Protein 4PF6 (pdb70)

B-factor: mean 24.02, std 10.14, range [10.75, 67.42]

Solvent-accessible surface area: 12433 Å² total

Structure (mmCIF, N/CA/C/O backbone):
data_4PF6
#
_entry.id   4PF6
#
_cell.length_a   100.527
_cell.length_b   100.527
_cell.length_c   159.213
_cell.angle_alpha   90.00
_cell.angle_beta   90.00
_cell.angle_gamma   120.00
#
_symmetry.space_group_name_H-M   'P 61 2 2'
#
loop_
_entity.id
_entity.type
_entity.pdbx_description
1 polymer 'C4-dicarboxylate-binding protein'
2 non-polymer '3-deoxy-alpha-D-manno-oct-2-ulopyranosonic acid'
3 non-polymer 'TRIETHYLENE GLYCOL'
4 non-polymer 'SULFATE ION'
5 water water
#
loop_
_atom_site.group_PDB
_atom_site.id
_atom_site.type_symbol
_atom_site.label_atom_id
_atom_site.label_alt_id
_atom_site.label_comp_id
_atom_site.label_asym_id
_atom_site.label_entity_id
_atom_site.label_seq_id
_atom_site.pdbx_PDB_ins_code
_atom_site.Cartn_x
_atom_site.Cartn_y
_atom_site.Cartn_z
_atom_site.occupancy
_atom_site.B_iso_or_equiv
_atom_site.auth_seq_id
_atom_site.auth_comp_id
_atom_site.auth_asym_id
_atom_site.auth_atom_id
_atom_site.pdbx_PDB_model_num
ATOM 1 N N . ASP A 1 25 ? 31.213 22.461 8.890 1.00 45.79 26 ASP A N 1
ATOM 2 C CA . ASP A 1 25 ? 30.987 22.704 7.473 1.00 43.68 26 ASP A CA 1
ATOM 3 C C . ASP A 1 25 ? 31.478 21.509 6.664 1.00 45.03 26 ASP A C 1
ATOM 4 O O . ASP A 1 25 ? 32.605 21.034 6.815 1.00 49.32 26 ASP A O 1
ATOM 12 N N . LYS A 1 26 ? 30.619 21.022 5.793 1.00 34.82 27 LYS A N 1
ATOM 13 C CA . LYS A 1 26 ? 31.005 19.932 4.933 1.00 28.81 27 LYS A CA 1
ATOM 14 C C . LYS A 1 26 ? 31.761 20.497 3.751 1.00 26.39 27 LYS A C 1
ATOM 15 O O . LYS A 1 26 ? 31.581 21.646 3.371 1.00 31.60 27 LYS A O 1
ATOM 34 N N . ILE A 1 27 ? 32.644 19.686 3.199 1.00 22.03 28 ILE A N 1
ATOM 35 C CA . ILE A 1 27 ? 33.395 20.053 2.008 1.00 22.69 28 ILE A CA 1
ATOM 36 C C . ILE A 1 27 ? 32.533 19.771 0.801 1.00 22.61 28 ILE A C 1
ATOM 37 O O . ILE A 1 27 ? 31.990 18.682 0.669 1.00 31.26 28 ILE A O 1
ATOM 53 N N . THR A 1 28 ? 32.437 20.724 -0.118 1.00 19.54 29 THR A N 1
ATOM 54 C CA . THR A 1 28 ? 31.715 20.464 -1.357 1.00 18.60 29 THR A CA 1
ATOM 55 C C . THR A 1 28 ? 32.614 19.760 -2.363 1.00 17.47 29 THR A C 1
ATOM 56 O O . THR A 1 28 ? 33.772 20.134 -2.529 1.00 20.76 29 THR A O 1
ATOM 67 N N . LEU A 1 29 ? 32.078 18.724 -2.998 1.00 16.29 30 LEU A N 1
ATOM 68 C CA . LEU A 1 29 ? 32.814 17.976 -4.021 1.00 15.27 30 LEU A CA 1
ATOM 69 C C . LEU A 1 29 ? 32.131 18.163 -5.367 1.00 15.28 30 LEU A C 1
ATOM 70 O O . LEU A 1 29 ? 31.188 17.447 -5.700 1.00 16.65 30 LEU A O 1
ATOM 86 N N . ARG A 1 30 ? 32.601 19.138 -6.139 1.00 15.08 31 ARG A N 1
ATOM 87 C CA . ARG A 1 30 ? 32.062 19.363 -7.481 1.00 14.73 31 ARG A CA 1
ATOM 88 C C . ARG A 1 30 ? 32.664 18.360 -8.453 1.00 14.21 31 ARG A C 1
ATOM 89 O O . ARG A 1 30 ? 33.887 18.192 -8.488 1.00 15.45 31 ARG A O 1
ATOM 127 N N . SER A 1 32 ? 32.419 17.138 -12.591 1.00 12.98 33 SER A N 1
ATOM 128 C CA . SER A 1 32 ? 31.934 17.475 -13.929 1.00 12.25 33 SER A CA 1
ATOM 129 C C . SER A 1 32 ? 32.259 16.366 -14.903 1.00 13.07 33 SER A C 1
ATOM 130 O O . SER A 1 32 ? 33.383 15.847 -14.914 1.00 13.53 33 SER A O 1
ATOM 138 N N . THR A 1 33 ? 31.274 16.022 -15.721 1.00 12.42 34 THR A N 1
ATOM 139 C CA . THR A 1 33 ? 31.455 15.007 -16.753 1.00 11.76 34 THR A CA 1
ATOM 140 C C . THR A 1 33 ? 30.570 15.328 -17.943 1.00 13.28 34 THR A C 1
ATOM 141 O O . THR A 1 33 ? 29.515 15.935 -17.795 1.00 13.52 34 THR A O 1
ATOM 152 N N . PRO A 1 34 ? 30.997 14.919 -19.146 1.00 12.85 35 PRO A N 1
ATOM 153 C CA . PRO A 1 34 ? 30.112 14.970 -20.308 1.00 12.46 35 PRO A CA 1
ATOM 154 C C . PRO A 1 34 ? 29.007 13.903 -20.264 1.00 11.69 35 PRO A C 1
ATOM 155 O O . PRO A 1 34 ? 28.039 14.008 -21.032 1.00 14.25 35 PRO A O 1
ATOM 166 N N . ALA A 1 35 ? 29.169 12.898 -19.417 1.00 12.98 36 ALA A N 1
ATOM 167 C CA . ALA A 1 35 ? 28.178 11.843 -19.286 1.00 13.25 36 ALA A CA 1
ATOM 168 C C . ALA A 1 35 ? 26.855 12.396 -18.822 1.00 15.17 36 ALA A C 1
ATOM 169 O O . ALA A 1 35 ? 26.782 13.443 -18.179 1.00 14.53 36 ALA A O 1
ATOM 176 N N . SER A 1 36 ? 25.814 11.652 -19.150 1.00 14.94 37 SER A N 1
ATOM 177 C CA . SER A 1 36 ? 24.477 11.980 -18.749 1.00 12.44 37 SER A CA 1
ATOM 178 C C . SER A 1 36 ? 24.226 11.603 -17.304 1.00 12.99 37 SER A C 1
ATOM 179 O O . SER A 1 36 ? 24.993 10.852 -16.698 1.00 14.31 37 SER A O 1
ATOM 187 N N . GLU A 1 37 ? 23.090 12.070 -16.804 1.00 14.66 38 GLU A N 1
ATOM 188 C CA . GLU A 1 37 ? 22.621 11.746 -15.473 1.00 16.70 38 GLU A CA 1
ATOM 189 C C . GLU A 1 37 ? 22.346 10.256 -15.293 1.00 17.11 38 GLU A C 1
ATOM 190 O O . GLU A 1 37 ? 22.423 9.726 -14.172 1.00 16.30 38 GLU A O 1
ATOM 202 N N . THR A 1 38 ? 21.979 9.591 -16.392 1.00 15.52 39 THR A N 1
ATOM 203 C CA . THR A 1 38 ? 21.516 8.209 -16.346 1.00 15.41 39 THR A CA 1
ATOM 204 C C . THR A 1 38 ? 22.577 7.152 -16.683 1.00 15.76 39 THR A C 1
ATOM 205 O O . THR A 1 38 ? 22.338 5.952 -16.548 1.00 16.00 39 THR A O 1
ATOM 216 N N . ASP A 1 39 ? 23.748 7.604 -17.091 1.00 14.58 40 ASP A N 1
ATOM 217 C CA . ASP A 1 39 ? 24.894 6.729 -17.337 1.00 15.95 40 ASP A CA 1
ATOM 218 C C . ASP A 1 39 ? 25.223 5.944 -16.054 1.00 14.14 40 ASP A C 1
ATOM 219 O O . ASP A 1 39 ? 25.181 6.499 -14.955 1.00 14.40 40 ASP A O 1
ATOM 228 N N . GLN A 1 40 ? 25.564 4.663 -16.186 1.00 13.40 41 GLN A N 1
ATOM 229 C CA . GLN A 1 40 ? 25.806 3.821 -15.011 1.00 15.00 41 GLN A CA 1
ATOM 230 C C . GLN A 1 40 ? 26.944 4.350 -14.137 1.00 15.12 41 GLN A C 1
ATOM 231 O O . GLN A 1 40 ? 26.914 4.169 -12.915 1.00 14.29 41 GLN A O 1
ATOM 245 N N . ARG A 1 41 ? 27.934 5.017 -14.737 1.00 11.66 42 ARG A N 1
ATOM 246 C CA . ARG A 1 41 ? 29.004 5.611 -13.937 1.00 13.53 42 ARG A CA 1
ATOM 247 C C . ARG A 1 41 ? 28.474 6.765 -13.083 1.00 12.49 42 ARG A C 1
ATOM 248 O O . ARG A 1 41 ? 28.809 6.899 -11.896 1.00 13.94 42 ARG A O 1
ATOM 269 N N . SER A 1 42 ? 27.660 7.617 -13.694 1.00 13.11 43 SER A N 1
ATOM 270 C CA . SER A 1 42 ? 27.044 8.727 -12.986 1.00 13.50 43 SER A CA 1
ATOM 271 C C . SER A 1 42 ? 26.154 8.208 -11.855 1.00 14.71 43 SER A C 1
ATOM 272 O O . SER A 1 42 ? 26.221 8.699 -10.723 1.00 15.80 43 SER A O 1
ATOM 280 N N . VAL A 1 43 ? 25.333 7.207 -12.168 1.00 12.29 44 VAL A N 1
ATOM 281 C CA . VAL A 1 43 ? 24.424 6.620 -11.180 1.00 15.09 44 VAL A CA 1
ATOM 282 C C . VAL A 1 43 ? 25.200 6.046 -9.989 1.00 15.62 44 VAL A C 1
ATOM 283 O O . VAL A 1 43 ? 24.832 6.265 -8.807 1.00 16.46 44 VAL A O 1
ATOM 296 N N . ALA A 1 44 ? 26.287 5.330 -10.284 1.00 14.71 45 ALA A N 1
ATOM 297 C CA . ALA A 1 44 ? 27.091 4.737 -9.218 1.00 13.56 45 ALA A CA 1
ATOM 298 C C . ALA A 1 44 ? 27.657 5.825 -8.292 1.00 16.99 45 ALA A C 1
ATOM 299 O O . ALA A 1 44 ? 27.668 5.661 -7.078 1.00 16.09 45 ALA A O 1
ATOM 306 N N . LEU A 1 45 ? 28.174 6.909 -8.852 1.00 13.28 46 LEU A N 1
ATOM 307 C CA . LEU A 1 45 ? 28.732 7.966 -8.007 1.00 13.15 46 LEU A CA 1
ATOM 308 C C . LEU A 1 45 ? 27.631 8.615 -7.167 1.00 15.07 46 LEU A C 1
ATOM 309 O O . LEU A 1 45 ? 27.841 8.937 -5.993 1.00 16.04 46 LEU A O 1
ATOM 325 N N . ALA A 1 46 ? 26.463 8.819 -7.770 1.00 14.80 47 ALA A N 1
ATOM 326 C CA . ALA A 1 46 ? 25.372 9.501 -7.082 1.00 15.71 47 ALA A CA 1
ATOM 327 C C . ALA A 1 46 ? 24.719 8.644 -6.007 1.00 17.15 47 ALA A C 1
ATOM 328 O O . ALA A 1 46 ? 24.256 9.157 -4.961 1.00 19.32 47 ALA A O 1
ATOM 335 N N . GLU A 1 47 ? 24.642 7.347 -6.262 1.00 14.09 48 GLU A N 1
ATOM 336 C CA . GLU A 1 47 ? 23.884 6.460 -5.391 1.00 17.42 48 GLU A CA 1
ATOM 337 C C . GLU A 1 47 ? 24.741 5.652 -4.438 1.00 17.00 48 GLU A C 1
ATOM 338 O O . GLU A 1 47 ? 24.236 5.167 -3.433 1.00 16.86 48 GLU A O 1
ATOM 350 N N . VAL A 1 48 ? 26.031 5.532 -4.730 1.00 14.51 49 VAL A N 1
ATOM 351 C CA . VAL A 1 48 ? 26.923 4.756 -3.888 1.00 16.45 49 VAL A CA 1
ATOM 352 C C . VAL A 1 48 ? 28.001 5.620 -3.248 1.00 17.79 49 VAL A C 1
ATOM 353 O O . VAL A 1 48 ? 28.189 5.584 -2.022 1.00 17.79 49 VAL A O 1
ATOM 366 N N . PHE A 1 49 ? 28.685 6.429 -4.052 1.00 15.86 50 PHE A N 1
ATOM 367 C CA . PHE A 1 49 ? 29.739 7.291 -3.524 1.00 15.95 50 PHE A CA 1
ATOM 368 C C . PHE A 1 49 ? 29.181 8.412 -2.639 1.00 17.32 50 PHE A C 1
ATOM 369 O O . PHE A 1 49 ? 29.619 8.606 -1.488 1.00 15.25 50 PHE A O 1
ATOM 386 N N . ALA A 1 50 ? 28.221 9.160 -3.166 1.00 15.64 51 ALA A N 1
ATOM 387 C CA . ALA A 1 50 ? 27.702 10.337 -2.467 1.00 16.45 51 ALA A CA 1
ATOM 388 C C . ALA A 1 50 ? 27.172 10.061 -1.053 1.00 17.16 51 ALA A C 1
ATOM 389 O O . ALA A 1 50 ? 27.538 10.759 -0.112 1.00 17.96 51 ALA A O 1
ATOM 396 N N . PRO A 1 51 ? 26.309 9.050 -0.878 1.00 15.60 52 PRO A N 1
ATOM 397 C CA . PRO A 1 51 ? 25.792 8.837 0.482 1.00 16.37 52 PRO A CA 1
ATOM 398 C C . PRO A 1 51 ? 26.861 8.397 1.481 1.00 19.40 52 PRO A C 1
ATOM 399 O O . PRO A 1 51 ? 26.736 8.693 2.671 1.00 19.51 52 PRO A O 1
ATOM 410 N N . ALA A 1 52 ? 27.879 7.687 1.007 1.00 17.13 53 ALA A N 1
ATOM 411 C CA . ALA A 1 52 ? 28.949 7.201 1.888 1.00 19.97 53 ALA A CA 1
ATOM 412 C C . ALA A 1 52 ? 29.762 8.334 2.513 1.00 18.64 53 ALA A C 1
ATOM 413 O O . ALA A 1 52 ? 30.209 8.232 3.665 1.00 20.87 53 ALA A O 1
ATOM 420 N N . VAL A 1 53 ? 29.947 9.419 1.767 1.00 17.34 54 VAL A N 1
ATOM 421 C CA . VAL A 1 53 ? 30.775 10.526 2.245 1.00 17.27 54 VAL A CA 1
ATOM 422 C C . VAL A 1 53 ? 29.938 11.678 2.822 1.00 23.24 54 VAL A C 1
ATOM 423 O O . VAL A 1 53 ? 30.485 12.676 3.270 1.00 19.86 54 VAL A O 1
ATOM 436 N N . ALA A 1 54 ? 28.618 11.525 2.837 1.00 17.96 55 ALA A N 1
ATOM 437 C CA . ALA A 1 54 ? 27.712 12.642 3.100 1.00 20.01 55 ALA A CA 1
ATOM 438 C C . ALA A 1 54 ? 27.884 13.258 4.492 1.00 25.87 55 ALA A C 1
ATOM 439 O O . ALA A 1 54 ? 27.458 14.389 4.729 1.00 22.73 55 ALA A O 1
ATOM 446 N N . GLY A 1 55 ? 28.512 12.520 5.404 1.00 21.54 56 GLY A N 1
ATOM 447 C CA . GLY A 1 55 ? 28.725 13.007 6.759 1.00 22.55 56 GLY A CA 1
ATOM 448 C C . GLY A 1 55 ? 29.689 14.169 6.837 1.00 23.76 56 GLY A C 1
ATOM 449 O O . GLY A 1 55 ? 29.630 14.991 7.762 1.00 23.42 56 GLY A O 1
ATOM 453 N N . PHE A 1 56 ? 30.590 14.248 5.864 1.00 18.96 57 PHE A N 1
ATOM 454 C CA . PHE A 1 56 ? 31.618 15.261 5.886 1.00 18.57 57 PHE A CA 1
ATOM 455 C C . PHE A 1 56 ? 31.813 15.966 4.551 1.00 18.90 57 PHE A C 1
ATOM 456 O O . PHE A 1 56 ? 32.573 16.934 4.475 1.00 17.60 57 PHE A O 1
ATOM 473 N N . ALA A 1 57 ? 31.149 15.481 3.503 1.00 17.71 58 ALA A N 1
ATOM 474 C CA . ALA A 1 57 ? 31.340 16.047 2.166 1.00 19.25 58 ALA A CA 1
ATOM 475 C C . ALA A 1 57 ? 30.035 15.995 1.409 1.00 26.08 58 ALA A C 1
ATOM 476 O O . ALA A 1 57 ? 29.291 15.016 1.509 1.00 25.54 58 ALA A O 1
ATOM 483 N N . THR A 1 58 ? 29.774 17.033 0.625 1.00 18.67 59 THR A N 1
ATOM 484 C CA . THR A 1 58 ? 28.563 17.088 -0.176 1.00 17.10 59 THR A CA 1
ATOM 485 C C . THR A 1 58 ? 28.896 16.969 -1.663 1.00 18.50 59 THR A C 1
ATOM 486 O O . THR A 1 58 ? 29.542 17.834 -2.239 1.00 20.86 59 THR A O 1
ATOM 497 N N . TYR A 1 59 ? 28.421 15.906 -2.275 1.00 20.48 60 TYR A N 1
ATOM 498 C CA . TYR A 1 59 ? 28.659 15.661 -3.693 1.00 16.42 60 TYR A CA 1
ATOM 499 C C . TYR A 1 59 ? 27.787 16.583 -4.544 1.00 16.40 60 TYR A C 1
ATOM 500 O O . TYR A 1 59 ? 26.582 16.726 -4.306 1.00 16.78 60 TYR A O 1
ATOM 518 N N . GLN A 1 60 ? 28.390 17.217 -5.544 1.00 16.05 61 GLN A N 1
ATOM 519 C CA . GLN A 1 60 ? 27.679 18.174 -6.392 1.00 17.72 61 GLN A CA 1
ATOM 520 C C . GLN A 1 60 ? 28.044 17.919 -7.856 1.00 16.12 61 GLN A C 1
ATOM 521 O O . GLN A 1 60 ? 28.983 18.505 -8.367 1.00 17.55 61 GLN A O 1
ATOM 535 N N . PRO A 1 61 ? 27.301 17.025 -8.517 1.00 13.81 62 PRO A N 1
ATOM 536 C CA . PRO A 1 61 ? 27.617 16.601 -9.882 1.00 13.52 62 PRO A CA 1
ATOM 537 C C . PRO A 1 61 ? 27.028 17.531 -10.930 1.00 15.45 62 PRO A C 1
ATOM 538 O O . PRO A 1 61 ? 25.980 18.143 -10.692 1.00 14.72 62 PRO A O 1
ATOM 549 N N . HIS A 1 62 ? 27.717 17.610 -12.062 1.00 13.69 63 HIS A N 1
ATOM 550 C CA . HIS A 1 62 ? 27.297 18.402 -13.211 1.00 13.98 63 HIS A CA 1
ATOM 551 C C . HIS A 1 62 ? 27.459 17.526 -14.426 1.00 15.77 63 HIS A C 1
ATOM 552 O O . HIS A 1 62 ? 28.557 17.061 -14.713 1.00 15.35 63 HIS A O 1
ATOM 567 N N . TYR A 1 63 ? 26.363 17.312 -15.134 1.00 14.26 64 TYR A N 1
ATOM 568 C CA . TYR A 1 63 ? 26.351 16.385 -16.259 1.00 13.54 64 TYR A CA 1
ATOM 569 C C . TYR A 1 63 ? 26.333 17.100 -17.602 1.00 14.34 64 TYR A C 1
ATOM 570 O O . TYR A 1 63 ? 26.154 18.319 -17.687 1.00 14.23 64 TYR A O 1
ATOM 588 N N . ASN A 1 64 ? 26.554 16.332 -18.670 1.00 13.63 65 ASN A N 1
ATOM 589 C CA . ASN A 1 64 ? 26.460 16.842 -20.026 1.00 13.91 65 ASN A CA 1
ATOM 590 C C . ASN A 1 64 ? 27.428 17.974 -20.332 1.00 14.14 65 ASN A C 1
ATOM 591 O O . ASN A 1 64 ? 27.178 18.801 -21.214 1.00 14.55 65 ASN A O 1
ATOM 602 N N . ALA A 1 65 ? 28.553 17.982 -19.625 1.00 13.93 66 ALA A N 1
ATOM 603 C CA . ALA A 1 65 ? 29.601 18.976 -19.804 1.00 14.62 66 ALA A CA 1
ATOM 604 C C . ALA A 1 65 ? 29.064 20.395 -19.701 1.00 15.46 66 ALA A C 1
ATOM 605 O O . ALA A 1 65 ? 29.553 21.318 -20.370 1.00 16.32 66 ALA A O 1
ATOM 612 N N . SER A 1 66 ? 28.051 20.573 -18.866 1.00 15.07 67 SER A N 1
ATOM 613 C CA . SER A 1 66 ? 27.510 21.897 -18.628 1.00 16.55 67 SER A CA 1
ATOM 614 C C . SER A 1 66 ? 28.477 22.808 -17.860 1.00 16.87 67 SER A C 1
ATOM 615 O O . SER A 1 66 ? 28.495 24.021 -18.074 1.00 18.58 67 SER A O 1
ATOM 623 N N . LEU A 1 67 ? 29.281 22.242 -16.968 1.00 15.54 68 LEU A N 1
ATOM 624 C CA . LEU A 1 67 ? 30.146 23.073 -16.140 1.00 16.98 68 LEU A CA 1
ATOM 625 C C . LEU A 1 67 ? 31.534 23.214 -16.763 1.00 20.40 68 LEU A C 1
ATOM 626 O O . LEU A 1 67 ? 32.024 24.322 -16.968 1.00 19.88 68 LEU A O 1
ATOM 642 N N . ILE A 1 68 ? 32.160 22.084 -17.062 1.00 16.59 69 ILE A N 1
ATOM 643 C CA . ILE A 1 68 ? 33.503 22.071 -17.634 1.00 15.96 69 ILE A CA 1
ATOM 644 C C . ILE A 1 68 ? 33.484 21.293 -18.958 1.00 14.97 69 ILE A C 1
ATOM 645 O O . ILE A 1 68 ? 32.816 20.260 -19.080 1.00 15.08 69 ILE A O 1
ATOM 661 N N . ALA A 1 69 ? 34.227 21.782 -19.940 1.00 18.02 70 ALA A N 1
ATOM 662 C CA . ALA A 1 69 ? 34.318 21.095 -21.231 1.00 18.88 70 ALA A CA 1
ATOM 663 C C . ALA A 1 69 ? 35.019 19.749 -21.114 1.00 16.99 70 ALA A C 1
ATOM 664 O O . ALA A 1 69 ? 35.949 19.582 -20.328 1.00 16.98 70 ALA A O 1
ATOM 671 N N . GLN A 1 70 ? 34.598 18.781 -21.917 1.00 14.31 71 GLN A N 1
ATOM 672 C CA . GLN A 1 70 ? 35.317 17.513 -21.996 1.00 16.12 71 GLN A CA 1
ATOM 673 C C . GLN A 1 70 ? 36.798 17.756 -22.313 1.00 21.04 71 GLN A C 1
ATOM 674 O O . GLN A 1 70 ? 37.142 18.534 -23.216 1.00 21.12 71 GLN A O 1
ATOM 688 N N . ASN A 1 71 ? 37.650 17.078 -21.555 1.00 21.72 72 ASN A N 1
ATOM 689 C CA . ASN A 1 71 ? 39.112 17.201 -21.629 1.00 20.77 72 ASN A CA 1
ATOM 690 C C . ASN A 1 71 ? 39.715 18.379 -20.892 1.00 24.34 72 ASN A C 1
ATOM 691 O O . ASN A 1 71 ? 40.934 18.557 -20.923 1.00 23.28 72 ASN A O 1
ATOM 702 N N . SER A 1 72 ? 38.880 19.180 -20.222 1.00 17.17 73 SER A N 1
ATOM 703 C CA . SER A 1 72 ? 39.386 20.281 -19.415 1.00 17.22 73 SER A CA 1
ATOM 704 C C . SER A 1 72 ? 39.204 20.037 -17.920 1.00 16.21 73 SER A C 1
ATOM 705 O O . SER A 1 72 ? 39.576 20.887 -17.123 1.00 17.39 73 SER A O 1
ATOM 713 N N . GLU A 1 73 ? 38.638 18.887 -17.553 1.00 14.40 74 GLU A N 1
ATOM 714 C CA . GLU A 1 73 ? 38.307 18.639 -16.148 1.00 17.77 74 GLU A CA 1
ATOM 715 C C . GLU A 1 73 ? 39.542 18.470 -15.274 1.00 16.19 74 GLU A C 1
ATOM 716 O O . GLU A 1 73 ? 39.571 18.948 -14.150 1.00 15.15 74 GLU A O 1
ATOM 728 N N . LEU A 1 74 ? 40.568 17.786 -15.777 1.00 16.49 75 LEU A N 1
ATOM 729 C CA . LEU A 1 74 ? 41.786 17.611 -14.976 1.00 17.93 75 LEU A CA 1
ATOM 730 C C . LEU A 1 74 ? 42.396 18.965 -14.641 1.00 16.54 75 LEU A C 1
ATOM 731 O O . LEU A 1 74 ? 42.777 19.235 -13.479 1.00 18.35 75 LEU A O 1
ATOM 747 N N . GLU A 1 75 ? 42.471 19.846 -15.632 1.00 16.49 76 GLU A N 1
ATOM 748 C CA . GLU A 1 75 ? 43.032 21.167 -15.419 1.00 19.75 76 GLU A CA 1
ATOM 749 C C . GLU A 1 75 ? 42.217 21.930 -14.384 1.00 19.50 76 GLU A C 1
ATOM 750 O O . GLU A 1 75 ? 42.771 22.676 -13.579 1.00 19.65 76 GLU A O 1
ATOM 762 N N . ALA A 1 76 ? 40.906 21.712 -14.405 1.00 19.19 77 ALA A N 1
ATOM 763 C CA . ALA A 1 76 ? 39.993 22.399 -13.492 1.00 18.28 77 ALA A CA 1
ATOM 764 C C . ALA A 1 76 ? 40.174 21.905 -12.060 1.00 17.85 77 ALA A C 1
ATOM 765 O O . ALA A 1 76 ? 40.044 22.685 -11.115 1.00 19.96 77 ALA A O 1
ATOM 772 N N . ILE A 1 77 ? 40.484 20.625 -11.889 1.00 15.56 78 ILE A N 1
ATOM 773 C CA . ILE A 1 77 ? 40.774 20.122 -10.547 1.00 15.29 78 ILE A CA 1
ATOM 774 C C . ILE A 1 77 ? 42.081 20.727 -10.053 1.00 16.85 78 ILE A C 1
ATOM 775 O O . ILE A 1 77 ? 42.177 21.214 -8.916 1.00 18.59 78 ILE A O 1
ATOM 791 N N . ALA A 1 78 ? 43.093 20.715 -10.915 1.00 16.72 79 ALA A N 1
ATOM 792 C CA . ALA A 1 78 ? 44.393 21.275 -10.566 1.00 18.66 79 ALA A CA 1
ATOM 793 C C . ALA A 1 78 ? 44.311 22.759 -10.209 1.00 22.96 79 ALA A C 1
ATOM 794 O O . ALA A 1 78 ? 45.059 23.235 -9.340 1.00 24.62 79 ALA A O 1
ATOM 801 N N A SER A 1 79 ? 43.407 23.481 -10.868 0.49 20.99 80 SER A N 1
ATOM 802 N N B SER A 1 79 ? 43.409 23.489 -10.864 0.51 20.92 80 SER A N 1
ATOM 803 C CA A SER A 1 79 ? 43.229 24.913 -10.639 0.49 22.30 80 SER A CA 1
ATOM 804 C CA B SER A 1 79 ? 43.257 24.923 -10.618 0.51 22.45 80 SER A CA 1
ATOM 805 C C A SER A 1 79 ? 42.367 25.249 -9.415 0.49 23.78 80 SER A C 1
ATOM 806 C C B SER A 1 79 ? 42.227 25.268 -9.529 0.51 23.58 80 SER A C 1
ATOM 807 O O A SER A 1 79 ? 42.323 26.402 -8.978 0.49 22.95 80 SER A O 1
ATOM 808 O O B SER A 1 79 ? 41.933 26.448 -9.299 0.51 23.14 80 SER A O 1
ATOM 823 N N . GLY A 1 80 ? 41.682 24.251 -8.870 1.00 22.19 81 GLY A N 1
ATOM 824 C CA . GLY A 1 80 ? 40.799 24.456 -7.725 1.00 23.94 81 GLY A CA 1
ATOM 825 C C . GLY A 1 80 ? 39.367 24.814 -8.084 1.00 22.20 81 GLY A C 1
ATOM 826 O O . GLY A 1 80 ? 38.598 25.267 -7.237 1.00 20.87 81 GLY A O 1
ATOM 831 N N . ASP A 1 81 ? 38.997 24.584 -9.336 1.00 17.84 82 ASP A N 1
ATOM 832 C CA . ASP A 1 81 ? 37.661 24.895 -9.816 1.00 20.28 82 ASP A CA 1
ATOM 833 C C . ASP A 1 81 ? 36.770 23.673 -9.894 1.00 18.92 82 ASP A C 1
ATOM 834 O O . ASP A 1 81 ? 35.618 23.768 -10.313 1.00 19.26 82 ASP A O 1
AT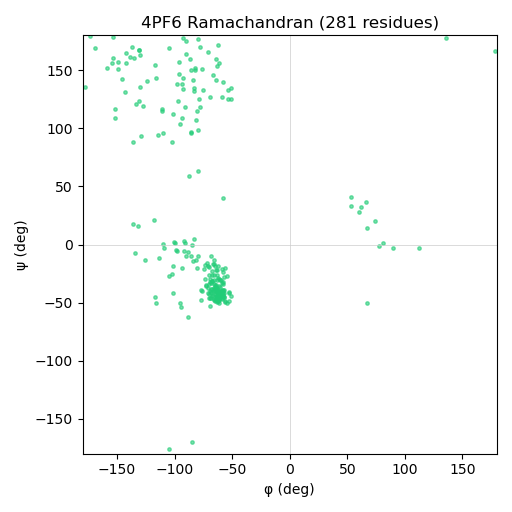OM 843 N N . LEU A 1 82 ? 37.310 22.531 -9.486 1.00 16.23 83 LEU A N 1
ATOM 844 C CA . LEU A 1 82 ? 36.599 21.265 -9.516 1.00 15.69 83 LEU A CA 1
ATOM 845 C C . LEU A 1 82 ? 37.284 20.324 -8.526 1.00 15.47 83 LEU A C 1
ATOM 846 O O . LEU A 1 82 ? 38.484 20.450 -8.282 1.00 17.26 83 LEU A O 1
ATOM 862 N N . GLU A 1 83 ? 36.541 19.386 -7.957 1.00 14.70 84 GLU A N 1
ATOM 863 C CA . GLU A 1 83 ? 37.121 18.427 -7.023 1.00 14.30 84 GLU A CA 1
ATOM 864 C C . GLU A 1 83 ? 37.238 17.007 -7.549 1.00 13.94 84 GLU A C 1
ATOM 865 O O . GLU A 1 83 ? 38.120 16.268 -7.115 1.00 17.40 84 GLU A O 1
ATOM 894 N N . SER A 1 85 ? 36.358 14.162 -11.095 1.00 13.82 86 SER A N 1
ATOM 895 C CA . SER A 1 85 ? 35.924 13.933 -12.464 1.00 12.73 86 SER A CA 1
ATOM 896 C C . SER A 1 85 ? 36.017 12.459 -12.823 1.00 15.27 86 SER A C 1
ATOM 897 O O . SER A 1 85 ? 36.597 11.654 -12.092 1.00 14.40 86 SER A O 1
ATOM 905 N N . ILE A 1 86 ? 35.392 12.111 -13.938 1.00 13.57 87 ILE A N 1
ATOM 906 C CA . ILE A 1 86 ? 35.446 10.769 -14.484 1.00 12.51 87 ILE A CA 1
ATOM 907 C C . ILE A 1 86 ? 36.439 10.859 -15.631 1.00 14.60 87 ILE A C 1
ATOM 908 O O . ILE A 1 86 ? 36.086 11.169 -16.778 1.00 14.43 87 ILE A O 1
ATOM 924 N N . ALA A 1 87 ? 37.708 10.657 -15.288 1.00 13.26 88 ALA A N 1
ATOM 925 C CA . ALA A 1 87 ? 38.815 10.945 -16.191 1.00 12.22 88 ALA A CA 1
ATOM 926 C C . ALA A 1 87 ? 39.144 9.717 -17.019 1.00 13.00 88 ALA A C 1
ATOM 927 O O . ALA A 1 87 ? 38.528 8.657 -16.843 1.00 13.82 88 ALA A O 1
ATOM 934 N N . SER A 1 88 ? 40.077 9.870 -17.954 1.00 12.58 89 SER A N 1
ATOM 935 C CA . SER A 1 88 ? 40.466 8.774 -18.828 1.00 12.22 89 SER A CA 1
ATOM 936 C C . SER A 1 88 ? 41.971 8.764 -19.002 1.00 12.56 89 SER A C 1
ATOM 937 O O . SER A 1 88 ? 42.623 9.770 -18.793 1.00 13.81 89 SER A O 1
ATOM 945 N N . ALA A 1 89 ? 42.511 7.634 -19.439 1.00 12.59 90 ALA A N 1
ATOM 946 C CA . ALA A 1 89 ? 43.919 7.547 -19.774 1.00 12.98 90 ALA A CA 1
ATOM 947 C C . ALA A 1 89 ? 44.273 8.518 -20.899 1.00 14.25 90 ALA A C 1
ATOM 948 O O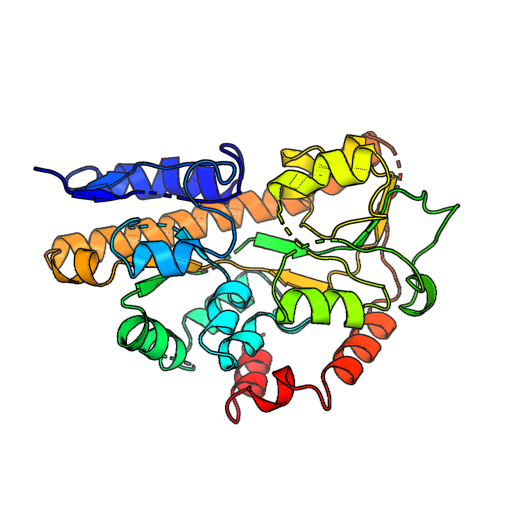 . ALA A 1 89 ? 45.363 9.101 -20.902 1.00 14.63 90 ALA A O 1
ATOM 955 N N . GLN A 1 90 ? 43.359 8.688 -21.857 1.00 13.23 91 GLN A N 1
ATOM 956 C CA . GLN A 1 90 ? 43.564 9.634 -22.950 1.00 13.59 91 GLN A CA 1
ATOM 957 C C . GLN A 1 90 ? 43.676 11.083 -22.444 1.00 14.26 91 GLN A C 1
ATOM 958 O O . GLN A 1 90 ? 44.520 11.839 -22.918 1.00 16.03 91 GLN A O 1
ATOM 972 N N . GLU A 1 91 ? 42.810 11.473 -21.520 1.00 14.57 92 GLU A N 1
ATOM 973 C CA . GLU A 1 91 ? 42.893 12.820 -20.955 1.00 16.93 92 GLU A CA 1
ATOM 974 C C . GLU A 1 91 ? 44.239 12.998 -20.264 1.00 17.54 92 GLU A C 1
ATOM 975 O O . GLU A 1 91 ? 44.901 14.018 -20.426 1.00 18.76 92 GLU A O 1
ATOM 987 N N . LEU A 1 92 ? 44.638 11.989 -19.499 1.00 15.19 93 LEU A N 1
ATOM 988 C CA . LEU A 1 92 ? 45.912 12.048 -18.781 1.00 15.01 93 LEU A CA 1
ATOM 989 C C . LEU A 1 92 ? 47.099 12.061 -19.734 1.00 16.71 93 LEU A C 1
ATOM 990 O O . LEU A 1 92 ? 48.114 12.718 -19.463 1.00 17.15 93 LEU A O 1
ATOM 1006 N N . ALA A 1 93 ? 46.974 11.359 -20.861 1.00 14.74 94 ALA A N 1
ATOM 1007 C CA . ALA A 1 93 ? 48.062 11.317 -21.832 1.00 15.29 94 ALA A CA 1
ATOM 1008 C C . ALA A 1 93 ? 48.344 12.685 -22.458 1.00 17.95 94 ALA A C 1
ATOM 1009 O O . ALA A 1 93 ? 49.421 12.894 -23.028 1.00 20.80 94 ALA A O 1
ATOM 1016 N N . GLN A 1 94 ? 47.389 13.611 -22.366 1.00 19.00 95 GLN A N 1
ATOM 1017 C CA . GLN A 1 94 ? 47.613 14.985 -22.835 1.00 19.81 95 GLN A CA 1
ATOM 1018 C C . GLN A 1 94 ? 48.749 15.638 -22.048 1.00 23.09 95 GLN A C 1
ATOM 1019 O O . GLN A 1 94 ? 49.441 16.522 -22.562 1.00 25.37 95 GLN A O 1
ATOM 1033 N N . PHE A 1 95 ? 48.905 15.219 -20.798 1.00 22.32 96 PHE A N 1
ATOM 1034 C CA . PHE A 1 95 ? 49.897 15.787 -19.880 1.00 23.05 96 PHE A CA 1
ATOM 1035 C C . PHE A 1 95 ? 51.113 14.878 -19.763 1.00 22.75 96 PHE A C 1
ATOM 1036 O O . PHE A 1 95 ? 52.256 15.341 -19.725 1.00 22.03 96 PHE A O 1
ATOM 1053 N N . PHE A 1 96 ? 50.839 13.584 -19.682 1.00 19.82 97 PHE A N 1
ATOM 1054 C CA . PHE A 1 96 ? 51.838 12.561 -19.424 1.00 17.68 97 PHE A CA 1
ATOM 1055 C C . PHE A 1 96 ? 51.705 11.464 -20.476 1.00 17.80 97 PHE A C 1
ATOM 1056 O O . PHE A 1 96 ? 50.904 10.533 -20.326 1.00 18.64 97 PHE A O 1
ATOM 1073 N N . PRO A 1 97 ? 52.480 11.575 -21.565 1.00 20.25 98 PRO A N 1
ATOM 1074 C CA . PRO A 1 97 ? 52.254 10.729 -22.746 1.00 21.87 98 PRO A CA 1
ATOM 1075 C C . PRO A 1 97 ? 52.298 9.237 -22.461 1.00 19.08 98 PRO A C 1
ATOM 1076 O O . PRO A 1 97 ? 51.642 8.468 -23.145 1.00 18.62 98 PRO A O 1
ATOM 1087 N N . GLU A 1 98 ? 53.053 8.835 -21.447 1.00 18.68 99 GLU A N 1
ATOM 1088 C CA . GLU A 1 98 ? 53.139 7.433 -21.067 1.00 18.59 99 GLU A CA 1
ATOM 1089 C C . GLU A 1 98 ? 51.785 6.793 -20.713 1.00 17.48 99 GLU A C 1
ATOM 1090 O O . GLU A 1 98 ? 51.629 5.581 -20.806 1.00 17.89 99 GLU A O 1
ATOM 1102 N N . PHE A 1 99 ? 50.804 7.596 -20.315 1.00 16.15 100 PHE A N 1
ATOM 1103 C CA . PHE A 1 99 ? 49.478 7.053 -20.005 1.00 15.25 100 PHE A CA 1
ATOM 1104 C C . PHE A 1 99 ? 48.800 6.488 -21.238 1.00 14.75 100 PHE A C 1
ATOM 1105 O O . PHE A 1 99 ? 47.805 5.778 -21.142 1.00 14.27 100 PHE A O 1
ATOM 1122 N N . SER A 1 100 ? 49.336 6.799 -22.414 1.00 16.93 101 SER A N 1
ATOM 1123 C CA . SER A 1 100 ? 48.757 6.256 -23.623 1.00 16.99 101 SER A CA 1
ATOM 1124 C C . SER A 1 100 ? 48.767 4.733 -23.620 1.00 18.24 101 SER A C 1
ATOM 1125 O O . SER A 1 100 ? 47.961 4.118 -24.318 1.00 14.75 101 SER A O 1
ATOM 1133 N N . ILE A 1 101 ? 49.632 4.117 -22.821 1.00 16.72 102 ILE A N 1
ATOM 1134 C CA . ILE A 1 101 ? 49.656 2.649 -22.776 1.00 17.01 102 ILE A CA 1
ATOM 1135 C C . ILE A 1 101 ? 48.304 2.048 -22.366 1.00 18.63 102 ILE A C 1
ATOM 1136 O O . ILE A 1 101 ? 47.920 0.995 -22.856 1.00 22.26 102 ILE A O 1
ATOM 1152 N N . PHE A 1 102 ? 47.571 2.731 -21.500 1.00 16.06 103 PHE A N 1
ATOM 1153 C CA . PHE A 1 102 ? 46.282 2.222 -21.046 1.00 14.98 103 PHE A CA 1
ATOM 1154 C C . PHE A 1 102 ? 45.138 2.577 -21.986 1.00 19.27 103 PHE A C 1
ATOM 1155 O O . PHE A 1 102 ? 43.988 2.215 -21.729 1.00 21.76 103 PHE A O 1
ATOM 1172 N N . ALA A 1 103 ? 45.455 3.286 -23.068 1.00 15.39 104 ALA A N 1
ATOM 1173 C CA . ALA A 1 103 ? 44.472 3.730 -24.056 1.00 14.28 104 ALA A CA 1
ATOM 1174 C C . ALA A 1 103 ? 44.756 3.132 -25.418 1.00 15.78 104 ALA A C 1
ATOM 1175 O O . ALA A 1 103 ? 44.292 3.650 -26.433 1.00 18.64 104 ALA A O 1
ATOM 1182 N N . THR A 1 104 ? 45.503 2.041 -25.442 1.00 14.09 105 THR A N 1
ATOM 1183 C CA . THR A 1 104 ? 45.949 1.462 -26.696 1.00 15.26 105 THR A CA 1
ATOM 1184 C C . THR A 1 104 ? 44.986 0.394 -27.170 1.00 14.39 105 THR A C 1
ATOM 1185 O O . THR A 1 104 ? 44.567 -0.468 -26.404 1.00 14.16 105 THR A O 1
ATOM 1196 N N . GLY A 1 105 ? 44.642 0.445 -28.448 1.00 14.61 106 GLY A N 1
ATOM 1197 C CA . GLY A 1 105 ? 43.733 -0.534 -29.018 1.00 14.59 106 GLY A CA 1
ATOM 1198 C C . GLY A 1 105 ? 44.131 -1.976 -28.728 1.00 14.77 106 GLY A C 1
ATOM 1199 O O . GLY A 1 105 ? 45.294 -2.381 -28.886 1.00 15.19 106 GLY A O 1
ATOM 1203 N N . TYR A 1 106 ? 43.130 -2.753 -28.330 1.00 15.44 107 TYR A N 1
ATOM 1204 C CA . TYR A 1 106 ? 43.230 -4.202 -28.141 1.00 14.89 107 TYR A CA 1
ATOM 1205 C C . TYR A 1 106 ? 44.136 -4.673 -26.978 1.00 19.32 107 TYR A C 1
ATOM 1206 O O . TYR A 1 106 ? 44.470 -5.845 -26.912 1.00 25.47 107 TYR A O 1
ATOM 1224 N N . VAL A 1 107 ? 44.518 -3.784 -26.074 1.00 15.10 108 VAL A N 1
ATOM 1225 C CA . VAL A 1 107 ? 45.416 -4.178 -24.982 1.00 16.35 108 VAL A CA 1
ATOM 1226 C C . VAL A 1 107 ? 44.622 -4.697 -23.783 1.00 17.32 108 VAL A C 1
ATOM 1227 O O . VAL A 1 107 ? 44.727 -5.872 -23.448 1.00 17.70 108 VAL A O 1
ATOM 1240 N N . HIS A 1 108 ? 43.788 -3.873 -23.170 1.00 13.78 109 HIS A N 1
ATOM 1241 C CA . HIS A 1 108 ? 42.930 -4.394 -22.110 1.00 13.50 109 HIS A CA 1
ATOM 1242 C C . HIS A 1 108 ? 41.951 -5.425 -22.661 1.00 15.71 109 HIS A C 1
ATOM 1243 O O . HIS A 1 108 ? 41.360 -5.237 -23.731 1.00 14.31 109 HIS A O 1
ATOM 1258 N N . GLN A 1 109 ? 41.698 -6.477 -21.890 1.00 15.53 110 GLN A N 1
ATOM 1259 C CA . GLN A 1 109 ? 40.967 -7.623 -22.382 1.00 13.91 110 GLN A CA 1
ATOM 1260 C C . GLN A 1 109 ? 39.540 -7.657 -21.853 1.00 16.21 110 GLN A C 1
ATOM 1261 O O . GLN A 1 109 ? 38.650 -8.235 -22.489 1.00 16.60 110 GLN A O 1
ATOM 1275 N N . SER A 1 110 ? 39.327 -7.066 -20.680 1.00 14.94 111 SER A N 1
ATOM 1276 C CA . SER A 1 110 ? 38.078 -7.200 -19.957 1.00 16.31 111 SER A CA 1
ATOM 1277 C C . SER A 1 110 ? 38.046 -6.210 -18.811 1.00 14.97 111 SER A C 1
ATOM 1278 O O . SER A 1 110 ? 39.075 -5.619 -18.441 1.00 15.15 111 SER A O 1
ATOM 1286 N N . ALA A 1 111 ? 36.869 -6.065 -18.211 1.00 18.17 112 ALA A N 1
ATOM 1287 C CA . ALA A 1 111 ? 36.717 -5.270 -16.991 1.00 15.44 112 ALA A CA 1
ATOM 1288 C C . ALA A 1 111 ? 37.627 -5.761 -15.873 1.00 14.91 112 ALA A C 1
ATOM 1289 O O . ALA A 1 111 ? 38.266 -4.956 -15.184 1.00 17.01 112 ALA A O 1
ATOM 1296 N N . GLU A 1 112 ? 37.679 -7.077 -15.671 1.00 15.89 113 GLU A N 1
ATOM 1297 C CA . GLU A 1 112 ? 38.518 -7.657 -14.633 1.00 17.57 113 GLU A CA 1
ATOM 1298 C C . GLU A 1 112 ? 40.015 -7.369 -14.858 1.00 17.40 113 GLU A C 1
ATOM 1299 O O . GLU A 1 112 ? 40.773 -7.092 -13.917 1.00 16.40 113 GLU A O 1
ATOM 1311 N N . HIS A 1 113 ? 40.442 -7.429 -16.111 1.00 14.94 114 HIS A N 1
ATOM 1312 C CA . HIS A 1 113 ? 41.818 -7.121 -16.481 1.00 16.38 114 HIS A CA 1
ATOM 1313 C C . HIS A 1 113 ? 42.167 -5.674 -16.113 1.00 14.94 114 HIS A C 1
ATOM 1314 O O . HIS A 1 113 ? 43.251 -5.405 -15.605 1.00 15.05 114 HIS A O 1
ATOM 1329 N N . GLN A 1 114 ? 41.254 -4.740 -16.367 1.00 15.52 115 GLN A N 1
ATOM 1330 C CA . GLN A 1 114 ? 41.495 -3.333 -16.030 1.00 15.89 115 GLN A CA 1
ATOM 1331 C C . GLN A 1 114 ? 41.777 -3.183 -14.530 1.00 13.88 115 GLN A C 1
ATOM 1332 O O . GLN A 1 114 ? 42.649 -2.407 -14.116 1.00 15.31 115 GLN A O 1
ATOM 1346 N N . VAL A 1 115 ? 41.006 -3.896 -13.717 1.00 14.56 116 VAL A N 1
ATOM 1347 C CA . VAL A 1 115 ? 41.196 -3.826 -12.262 1.00 13.92 116 VAL A CA 1
ATOM 1348 C C . VAL A 1 115 ? 42.529 -4.415 -11.845 1.00 16.42 116 VAL A C 1
ATOM 1349 O O . VAL A 1 115 ? 43.223 -3.850 -10.982 1.00 17.13 116 VAL A O 1
ATOM 1362 N N . ALA A 1 116 ? 42.887 -5.559 -12.420 1.00 17.06 117 ALA A N 1
ATOM 1363 C CA . ALA A 1 116 ? 44.180 -6.184 -12.136 1.00 16.92 117 ALA A CA 1
ATOM 1364 C C . ALA A 1 116 ? 45.340 -5.227 -12.457 1.00 17.49 117 ALA A C 1
ATOM 1365 O O . ALA A 1 116 ? 46.286 -5.090 -11.672 1.00 17.36 117 ALA A O 1
ATOM 1372 N N . VAL A 1 117 ? 45.267 -4.574 -13.616 1.00 15.05 118 VAL A N 1
ATOM 1373 C CA . VAL A 1 117 ? 46.307 -3.643 -14.042 1.00 15.03 118 VAL A CA 1
ATOM 1374 C C . VAL A 1 117 ? 46.416 -2.440 -13.098 1.00 16.40 118 VAL A C 1
ATOM 1375 O O . VAL A 1 117 ? 47.516 -2.050 -12.686 1.00 16.68 118 VAL A O 1
ATOM 1388 N N . PHE A 1 118 ? 45.277 -1.880 -12.723 1.00 15.04 119 PHE A N 1
ATOM 1389 C CA . PHE A 1 118 ? 45.261 -0.671 -11.902 1.00 17.61 119 PHE A CA 1
ATOM 1390 C C . PHE A 1 118 ? 45.793 -0.951 -10.501 1.00 15.79 119 PHE A C 1
ATOM 1391 O O . PHE A 1 118 ? 46.385 -0.068 -9.861 1.00 18.28 119 PHE A O 1
ATOM 1408 N N . ASN A 1 119 ? 45.576 -2.177 -10.020 1.00 15.90 120 ASN A N 1
ATOM 1409 C CA . ASN A 1 119 ? 45.996 -2.571 -8.667 1.00 18.80 120 ASN A CA 1
ATOM 1410 C C . ASN A 1 119 ? 47.408 -3.162 -8.598 1.00 19.42 120 ASN A C 1
ATOM 1411 O O . ASN A 1 119 ? 47.955 -3.363 -7.506 1.00 20.33 120 ASN A O 1
ATOM 1422 N N . ASP A 1 120 ? 48.001 -3.430 -9.751 1.00 20.20 121 ASP A N 1
ATOM 1423 C CA . ASP A 1 120 ? 49.335 -4.005 -9.809 1.00 19.18 121 ASP A CA 1
ATOM 1424 C C . ASP A 1 120 ? 50.344 -2.904 -9.491 1.00 23.35 121 ASP A C 1
ATOM 1425 O O . ASP A 1 120 ? 50.080 -1.722 -9.740 1.00 20.50 121 ASP A O 1
ATOM 1434 N N . PRO A 1 121 ? 51.495 -3.275 -8.912 1.00 23.47 122 PRO A N 1
ATOM 1435 C CA . PRO A 1 121 ? 52.530 -2.266 -8.633 1.00 25.23 122 PRO A CA 1
ATOM 1436 C C . PRO A 1 121 ? 52.984 -1.465 -9.864 1.00 23.18 122 PRO A C 1
ATOM 1437 O O . PRO A 1 121 ? 53.535 -0.374 -9.717 1.00 24.43 122 PRO A O 1
ATOM 1448 N N . LEU A 1 122 ? 52.756 -1.980 -11.064 1.00 21.77 123 LEU A N 1
ATOM 1449 C CA . LEU A 1 122 ? 53.144 -1.241 -12.263 1.00 19.62 123 LEU A CA 1
ATOM 1450 C C . LEU A 1 122 ? 52.469 0.123 -12.317 1.00 20.70 123 LEU A C 1
ATOM 1451 O O . LEU A 1 122 ? 52.983 1.054 -12.936 1.00 20.83 123 LEU A O 1
ATOM 1484 N N . ASP A 1 124 ? 51.967 2.146 -9.896 1.00 21.46 125 ASP A N 1
ATOM 1485 C CA . ASP A 1 124 ? 52.414 3.070 -8.846 1.00 24.77 125 ASP A CA 1
ATOM 1486 C C . ASP A 1 124 ? 53.047 4.356 -9.380 1.00 23.45 125 ASP A C 1
ATOM 1487 O O . ASP A 1 124 ? 52.670 5.453 -8.954 1.00 22.52 125 ASP A O 1
ATOM 1496 N N . PRO A 1 125 ? 54.006 4.234 -10.307 1.00 24.61 126 PRO A N 1
ATOM 1497 C CA . PRO A 1 125 ? 54.628 5.453 -10.850 1.00 19.96 126 PRO A CA 1
ATOM 1498 C C . PRO A 1 125 ? 53.669 6.345 -11.619 1.00 21.13 126 PRO A C 1
ATOM 1499 O O . PRO A 1 125 ? 53.833 7.569 -11.601 1.00 22.38 126 PRO A O 1
ATOM 1510 N N . PHE A 1 126 ? 52.711 5.743 -12.321 1.00 19.77 127 PHE A N 1
ATOM 1511 C CA . PHE A 1 126 ? 51.711 6.498 -13.048 1.00 18.35 127 PHE A CA 1
ATOM 1512 C C . PHE A 1 126 ? 50.856 7.318 -12.075 1.00 20.65 127 PHE A C 1
ATOM 1513 O O . PHE A 1 126 ? 50.627 8.514 -12.278 1.00 18.14 127 PHE A O 1
ATOM 1530 N N . LYS A 1 127 ? 50.389 6.662 -11.023 1.00 20.54 128 LYS A N 1
ATOM 1531 C CA . LYS A 1 127 ? 49.595 7.329 -9.990 1.00 21.11 128 LYS A CA 1
ATOM 1532 C C . LYS A 1 127 ? 50.395 8.464 -9.346 1.00 20.49 128 LYS A C 1
ATOM 1533 O O . LYS A 1 127 ? 49.865 9.554 -9.104 1.00 22.43 128 LYS A O 1
ATOM 1552 N N . LYS A 1 128 ? 51.666 8.202 -9.047 1.00 20.40 129 LYS A N 1
ATOM 1553 C CA . LYS A 1 128 ? 52.524 9.190 -8.389 1.00 22.77 129 LYS A CA 1
ATOM 1554 C C . LYS A 1 128 ? 52.754 10.419 -9.260 1.00 29.09 129 LYS A C 1
ATOM 1555 O O . LYS A 1 128 ? 52.775 11.551 -8.773 1.00 25.91 129 LYS A O 1
ATOM 1574 N N . THR A 1 129 ? 52.940 10.198 -10.555 1.00 23.57 130 THR A N 1
ATOM 1575 C CA . THR A 1 129 ? 53.114 11.309 -11.475 1.00 21.51 130 THR A CA 1
ATOM 1576 C C . THR A 1 129 ? 51.920 12.250 -11.446 1.00 21.34 130 THR A C 1
ATOM 1577 O O . THR A 1 129 ? 52.092 13.466 -11.413 1.00 24.78 130 THR A O 1
ATOM 1588 N N . VAL A 1 130 ? 50.713 11.689 -11.433 1.00 20.51 131 VAL A N 1
ATOM 1589 C CA . VAL A 1 130 ? 49.499 12.508 -11.487 1.00 18.51 131 VAL A CA 1
ATOM 1590 C C . VAL A 1 130 ? 49.367 13.298 -10.180 1.00 20.50 131 VAL A C 1
ATOM 1591 O O . VAL A 1 130 ? 49.031 14.481 -10.184 1.00 18.60 131 VAL A O 1
ATOM 1604 N N . GLU A 1 131 ? 49.662 12.647 -9.066 1.00 19.00 132 GLU A N 1
ATOM 1605 C CA . GLU A 1 131 ? 49.633 13.327 -7.768 1.00 19.29 132 GLU A CA 1
ATOM 1606 C C . GLU A 1 131 ? 50.635 14.476 -7.697 1.00 24.00 132 GLU A C 1
ATOM 1607 O O . GLU A 1 131 ? 50.290 15.595 -7.309 1.00 23.24 132 GLU A O 1
ATOM 1619 N N . ASP A 1 132 ? 51.879 14.189 -8.075 1.00 22.37 133 ASP A N 1
ATOM 1620 C CA . ASP A 1 132 ? 52.977 15.145 -7.930 1.00 25.74 133 ASP A CA 1
ATOM 1621 C C . ASP A 1 132 ? 52.868 16.313 -8.894 1.00 28.13 133 ASP A C 1
ATOM 1622 O O . ASP A 1 132 ? 53.193 17.442 -8.538 1.00 26.25 133 ASP A O 1
ATOM 1631 N N . GLU A 1 133 ? 52.414 16.042 -10.113 1.00 29.23 134 GLU A N 1
ATOM 1632 C CA . GLU A 1 133 ? 52.470 17.047 -11.169 1.00 30.84 134 GLU A CA 1
ATOM 1633 C C . GLU A 1 133 ? 51.122 17.720 -11.444 1.00 34.41 134 GLU A C 1
ATOM 1634 O O . GLU A 1 133 ? 51.085 18.858 -11.902 1.00 33.31 134 GLU A O 1
ATOM 1646 N N . LEU A 1 134 ? 50.017 17.044 -11.137 1.00 25.17 135 LEU A N 1
ATOM 1647 C CA . LEU A 1 134 ? 48.704 17.656 -11.311 1.00 22.39 135 LEU A CA 1
ATOM 1648 C C . LEU A 1 134 ? 47.958 17.897 -10.001 1.00 28.09 135 LEU A C 1
ATOM 1649 O O . LEU A 1 134 ? 46.940 18.577 -9.992 1.00 27.38 135 LEU A O 1
ATOM 1665 N N . GLY A 1 135 ? 48.437 17.338 -8.896 1.00 23.63 136 GLY A N 1
ATOM 1666 C CA . GLY A 1 135 ? 47.700 17.476 -7.649 1.00 23.03 136 GLY A CA 1
ATOM 1667 C C . GLY A 1 135 ? 46.366 16.754 -7.699 1.00 19.38 136 GLY A C 1
ATOM 1668 O O . GLY A 1 135 ? 45.359 17.215 -7.159 1.00 22.14 136 GLY A O 1
ATOM 1672 N N . ILE A 1 136 ? 46.360 15.605 -8.365 1.00 19.03 137 ILE A N 1
ATOM 1673 C CA . ILE A 1 136 ? 45.153 14.793 -8.507 1.00 16.96 137 ILE A CA 1
ATOM 1674 C C . ILE A 1 136 ? 45.466 13.348 -8.121 1.00 20.37 137 ILE A C 1
ATOM 1675 O O . ILE A 1 136 ? 46.507 12.810 -8.495 1.00 20.87 137 ILE A O 1
ATOM 1691 N N . LYS A 1 137 ? 44.575 12.735 -7.351 1.00 17.69 138 LYS A N 1
ATOM 1692 C CA . LYS A 1 137 ? 44.667 11.317 -7.051 1.00 17.23 138 LYS A CA 1
ATOM 1693 C C . LYS A 1 137 ? 43.754 10.535 -7.964 1.00 16.58 138 LYS A C 1
ATOM 1694 O O . LYS A 1 137 ? 42.613 10.945 -8.182 1.00 19.66 138 LYS A O 1
ATOM 1713 N N . LEU A 1 138 ? 44.221 9.390 -8.468 1.00 16.82 139 LEU A N 1
ATOM 1714 C CA . LEU A 1 138 ? 43.345 8.456 -9.155 1.00 14.14 139 LEU A CA 1
ATOM 1715 C C . LEU A 1 138 ? 42.904 7.428 -8.117 1.00 16.82 139 LEU A C 1
ATOM 1716 O O . LEU A 1 138 ? 43.691 6.563 -7.722 1.00 17.07 139 LEU A O 1
ATOM 1732 N N . LEU A 1 139 ? 41.676 7.553 -7.636 1.00 15.47 140 LEU A N 1
ATOM 1733 C CA . LEU A 1 139 ? 41.206 6.688 -6.555 1.00 14.86 140 LEU A CA 1
ATOM 1734 C C . LEU A 1 139 ? 40.868 5.280 -7.018 1.00 14.02 140 LEU A C 1
ATOM 1735 O O . LEU A 1 139 ? 41.134 4.322 -6.307 1.00 16.96 140 LEU A O 1
ATOM 1751 N N . SER A 1 140 ? 40.250 5.159 -8.191 1.00 13.86 141 SER A N 1
ATOM 1752 C CA . SER A 1 140 ? 39.686 3.893 -8.621 1.00 13.08 141 SER A CA 1
ATOM 1753 C C . SER A 1 140 ? 39.645 3.845 -10.114 1.00 16.92 141 SER A C 1
ATOM 1754 O O . SER A 1 140 ? 39.639 4.895 -10.760 1.00 14.93 141 SER A O 1
ATOM 1762 N N . VAL A 1 141 ? 39.547 2.632 -10.651 1.00 14.68 142 VAL A N 1
ATOM 1763 C CA . VAL A 1 141 ? 39.306 2.454 -12.073 1.00 12.01 142 VAL A CA 1
ATOM 1764 C C . VAL A 1 141 ? 37.851 2.042 -12.278 1.00 14.00 142 VAL A C 1
ATOM 1765 O O . VAL A 1 141 ? 37.317 1.223 -11.520 1.00 15.18 142 VAL A O 1
ATOM 1795 N N . TYR A 1 143 ? 34.806 0.808 -15.183 1.00 12.10 144 TYR A N 1
ATOM 1796 C CA . TYR A 1 143 ? 34.592 0.186 -16.476 1.00 13.19 144 TYR A CA 1
ATOM 1797 C C . TYR A 1 143 ? 33.652 1.029 -17.329 1.00 14.23 144 TYR A C 1
ATOM 1798 O O . TYR A 1 143 ? 32.518 1.310 -16.923 1.00 14.94 144 TYR A O 1
ATOM 1816 N N . LEU A 1 144 ? 34.115 1.410 -18.517 1.00 12.11 145 LEU A N 1
ATOM 1817 C CA . LEU A 1 144 ? 33.264 2.118 -19.468 1.00 10.75 145 LEU A CA 1
ATOM 1818 C C . LEU A 1 144 ? 32.641 1.137 -20.455 1.00 11.55 145 LEU A C 1
ATOM 1819 O O . LEU A 1 144 ? 31.440 1.129 -20.650 1.00 14.60 145 LEU A O 1
ATOM 1835 N N . GLY A 1 145 ? 33.455 0.285 -21.051 1.00 12.71 146 GLY A N 1
ATOM 1836 C CA . GLY A 1 145 ? 32.921 -0.764 -21.891 1.00 12.82 146 GLY A CA 1
ATOM 1837 C C . GLY A 1 145 ? 33.650 -0.956 -23.201 1.00 13.81 146 GLY A C 1
ATOM 1838 O O . GLY A 1 145 ? 34.614 -0.255 -23.513 1.00 12.72 146 GLY A O 1
ATOM 1842 N N . GLN A 1 146 ? 33.179 -1.944 -23.943 1.00 11.72 147 GLN A N 1
ATOM 1843 C CA . GLN A 1 146 ? 33.767 -2.314 -25.231 1.00 11.95 147 GLN A CA 1
ATOM 1844 C C . GLN A 1 146 ? 33.318 -1.336 -26.290 1.00 13.39 147 GLN A C 1
ATOM 1845 O O . GLN A 1 146 ? 32.116 -1.213 -26.576 1.00 13.47 147 GLN A O 1
ATOM 1859 N N . ARG A 1 147 ? 34.282 -0.641 -26.882 1.00 12.79 148 ARG A N 1
ATOM 1860 C CA . ARG A 1 147 ? 34.002 0.291 -27.962 1.00 11.45 148 ARG A CA 1
ATOM 1861 C C . ARG A 1 147 ? 33.931 -0.452 -29.299 1.00 12.37 148 ARG A C 1
ATOM 1862 O O . ARG A 1 147 ? 34.702 -1.372 -29.535 1.00 12.59 148 ARG A O 1
ATOM 1883 N N . HIS A 1 148 ? 32.989 -0.036 -30.151 1.00 12.16 149 HIS A N 1
ATOM 1884 C CA . HIS A 1 148 ? 32.700 -0.667 -31.421 1.00 12.78 149 HIS A CA 1
ATOM 1885 C C . HIS A 1 148 ? 32.382 0.401 -32.451 1.00 12.79 149 HIS A C 1
ATOM 1886 O O . HIS A 1 148 ? 31.904 1.469 -32.113 1.00 14.56 149 HIS A O 1
ATOM 1901 N N . VAL A 1 149 ? 32.572 0.089 -33.728 1.00 13.44 150 VAL A N 1
ATOM 1902 C CA . VAL A 1 149 ? 32.244 1.038 -34.783 1.00 13.45 150 VAL A CA 1
ATOM 1903 C C . VAL A 1 149 ? 30.747 1.050 -35.107 1.00 15.47 150 VAL A C 1
ATOM 1904 O O . VAL A 1 149 ? 30.191 0.065 -35.592 1.00 15.36 150 VAL A O 1
ATOM 1917 N N . ASN A 1 150 ? 30.118 2.187 -34.827 1.00 13.54 151 ASN A N 1
ATOM 1918 C CA . ASN A 1 150 ? 28.675 2.390 -34.971 1.00 14.33 151 ASN A CA 1
ATOM 1919 C C . ASN A 1 150 ? 28.476 3.362 -36.139 1.00 17.94 151 ASN A C 1
ATOM 1920 O O . ASN A 1 150 ? 28.934 4.501 -36.078 1.00 17.50 151 ASN A O 1
ATOM 1931 N N . LEU A 1 151 ? 27.855 2.890 -37.220 1.00 15.40 152 LEU A N 1
ATOM 1932 C CA . LEU A 1 151 ? 27.752 3.681 -38.458 1.00 15.55 152 LEU A CA 1
ATOM 1933 C C . LEU A 1 151 ? 26.320 4.020 -38.850 1.00 17.77 152 LEU A C 1
ATOM 1934 O O . LEU A 1 151 ? 25.366 3.293 -38.530 1.00 17.75 152 LEU A O 1
ATOM 1950 N N . ARG A 1 152 ? 26.185 5.114 -39.593 1.00 18.10 153 ARG A N 1
ATOM 1951 C CA . ARG A 1 152 ? 24.907 5.520 -40.138 1.00 19.68 153 ARG A CA 1
ATOM 1952 C C . ARG A 1 152 ? 24.489 4.598 -41.277 1.00 22.63 153 ARG A C 1
ATOM 1953 O O . ARG A 1 152 ? 23.315 4.337 -41.465 1.00 23.22 153 ARG A O 1
ATOM 1974 N N A GLN A 1 153 ? 25.458 4.129 -42.054 0.32 22.77 154 GLN A N 1
ATOM 1975 N N B GLN A 1 153 ? 25.474 4.114 -42.022 0.68 23.00 154 GLN A N 1
ATOM 1976 C CA A GLN A 1 153 ? 25.161 3.253 -43.181 0.32 23.40 154 GLN A CA 1
ATOM 1977 C CA B GLN A 1 153 ? 25.232 3.229 -43.150 0.68 23.00 154 GLN A CA 1
ATOM 1978 C C A GLN A 1 153 ? 24.660 1.902 -42.701 0.32 20.81 154 GLN A C 1
ATOM 1979 C C B GLN A 1 153 ? 24.647 1.899 -42.676 0.68 19.71 154 GLN A C 1
ATOM 1980 O O A GLN A 1 153 ? 25.095 1.402 -41.670 0.32 19.05 154 GLN A O 1
ATOM 1981 O O B GLN A 1 153 ? 24.999 1.417 -41.612 0.68 19.06 154 GLN A O 1
ATOM 2008 N N . THR A 1 154 ? 23.742 1.316 -43.460 1.00 21.54 155 THR A N 1
ATOM 2009 C CA . THR A 1 154 ? 23.276 -0.032 -43.178 1.00 21.13 155 THR A CA 1
ATOM 2010 C C . THR A 1 154 ? 24.406 -1.012 -43.501 1.00 22.14 155 THR A C 1
ATOM 2011 O O . THR A 1 154 ? 25.366 -0.664 -44.200 1.00 20.52 155 THR A O 1
ATOM 2023 N N . LYS A 1 155 ? 24.276 -2.246 -43.013 1.00 22.09 156 LYS A N 1
ATOM 2024 C CA . LYS A 1 155 ? 25.256 -3.288 -43.296 1.00 22.58 156 LYS A CA 1
ATOM 2025 C C . LYS A 1 155 ? 25.334 -3.542 -44.808 1.00 22.34 156 LYS A C 1
ATOM 2026 O O . LYS A 1 155 ? 26.419 -3.719 -45.361 1.00 20.83 156 LYS A O 1
ATOM 2045 N N . GLU A 1 156 ? 24.186 -3.529 -45.479 1.00 21.63 157 GLU A N 1
ATOM 2046 C CA . GLU A 1 156 ? 24.164 -3.700 -46.933 1.00 25.64 157 GLU A CA 1
ATOM 2047 C C . GLU A 1 156 ? 24.930 -2.580 -47.644 1.00 28.90 157 GLU A C 1
ATOM 2048 O O . GLU A 1 156 ? 25.654 -2.824 -48.602 1.00 29.52 157 GLU A O 1
ATOM 2060 N N . GLU A 1 157 ? 24.775 -1.354 -47.165 1.00 26.36 158 GLU A N 1
ATOM 2061 C CA . GLU A 1 157 ? 25.503 -0.209 -47.717 1.00 26.29 158 GLU A CA 1
ATOM 2062 C C . GLU A 1 157 ? 27.004 -0.277 -47.461 1.00 23.32 158 GLU A C 1
ATOM 2063 O O . GLU A 1 157 ? 27.807 0.062 -48.335 1.00 24.24 158 GLU A O 1
ATOM 2075 N N . LEU A 1 158 ? 27.391 -0.746 -46.282 1.00 19.26 159 LEU A N 1
ATOM 2076 C CA . LEU A 1 158 ? 28.797 -0.887 -45.940 1.00 17.50 159 LEU A CA 1
ATOM 2077 C C . LEU A 1 158 ? 28.967 -2.004 -44.940 1.00 17.94 159 LEU A C 1
ATOM 2078 O O . LEU A 1 158 ? 28.615 -1.856 -43.776 1.00 17.99 159 LEU A O 1
ATOM 2094 N N . THR A 1 159 ? 29.544 -3.109 -45.388 1.00 18.04 160 THR A N 1
ATOM 2095 C CA . THR A 1 159 ? 29.823 -4.239 -44.515 1.00 16.02 160 THR A CA 1
ATOM 2096 C C . THR A 1 159 ? 31.250 -4.182 -44.041 1.00 16.28 160 THR A C 1
ATOM 2097 O O . THR A 1 159 ? 32.186 -4.144 -44.855 1.00 16.81 160 THR A O 1
ATOM 2108 N N . VAL A 1 160 ? 31.423 -4.167 -42.722 1.00 14.37 161 VAL A N 1
ATOM 2109 C CA . VAL A 1 160 ? 32.738 -4.078 -42.124 1.00 13.42 161 VAL A CA 1
ATOM 2110 C C . VAL A 1 160 ? 33.283 -5.465 -41.812 1.00 15.52 161 VAL A C 1
ATOM 2111 O O . VAL A 1 160 ? 32.780 -6.152 -40.930 1.00 15.46 161 VAL A O 1
ATOM 2124 N N . THR A 1 161 ? 34.289 -5.891 -42.568 1.00 13.81 162 THR A N 1
ATOM 2125 C CA . THR A 1 161 ? 34.940 -7.169 -42.320 1.00 14.10 162 THR A CA 1
ATOM 2126 C C . THR A 1 161 ? 36.417 -6.968 -41.951 1.00 13.70 162 THR A C 1
ATOM 2127 O O . THR A 1 161 ? 36.920 -7.587 -41.023 1.00 14.71 162 THR A O 1
ATOM 2138 N N . THR A 1 162 ? 37.112 -6.109 -42.689 1.00 13.71 163 THR A N 1
ATOM 2139 C CA . THR A 1 162 ? 38.511 -5.813 -42.413 1.00 12.84 163 THR A CA 1
ATOM 2140 C C . THR A 1 162 ? 38.714 -4.312 -42.379 1.00 12.58 163 THR A C 1
ATOM 2141 O O . THR A 1 162 ? 37.854 -3.548 -42.799 1.00 13.98 163 THR A O 1
ATOM 2152 N N . PRO A 1 163 ? 39.867 -3.863 -41.880 1.00 15.28 164 PRO A N 1
ATOM 2153 C CA . PRO A 1 163 ? 40.093 -2.413 -41.841 1.00 12.78 164 PRO A CA 1
ATOM 2154 C C . PRO A 1 163 ? 39.938 -1.699 -43.185 1.00 13.63 164 PRO A C 1
ATOM 2155 O O . PRO A 1 163 ? 39.585 -0.527 -43.225 1.00 14.09 164 PRO A O 1
ATOM 2166 N N . ALA A 1 164 ? 40.176 -2.399 -44.282 1.00 13.75 165 ALA A N 1
ATOM 2167 C CA . ALA A 1 164 ? 40.037 -1.790 -45.600 1.00 14.24 165 ALA A CA 1
ATOM 2168 C C . ALA A 1 164 ? 38.623 -1.254 -45.815 1.00 14.61 165 ALA A C 1
ATOM 2169 O O . ALA A 1 164 ? 38.419 -0.280 -46.546 1.00 16.81 165 ALA A O 1
ATOM 2176 N N . ASP A 1 165 ? 37.648 -1.925 -45.214 1.00 14.84 166 ASP A N 1
ATOM 2177 C CA . ASP A 1 165 ? 36.250 -1.537 -45.372 1.00 14.82 166 ASP A CA 1
ATOM 2178 C C . ASP A 1 165 ? 35.915 -0.178 -44.732 1.00 16.11 166 ASP A C 1
ATOM 2179 O O . ASP A 1 165 ? 34.883 0.429 -45.047 1.00 19.03 166 ASP A O 1
ATOM 2188 N N . LEU A 1 166 ? 36.772 0.314 -43.839 1.00 13.47 167 LEU A N 1
ATOM 2189 C CA . LEU A 1 166 ? 36.536 1.599 -43.206 1.00 13.31 167 LEU A CA 1
ATOM 2190 C C . LEU A 1 166 ? 37.193 2.750 -43.961 1.00 14.74 167 LEU A C 1
ATOM 2191 O O . LEU A 1 166 ? 37.118 3.910 -43.543 1.00 16.43 167 LEU A O 1
ATOM 2207 N N . ALA A 1 167 ? 37.809 2.443 -45.091 1.00 15.69 168 ALA A N 1
ATOM 2208 C CA . ALA A 1 167 ? 38.453 3.476 -45.889 1.00 18.93 168 ALA A CA 1
ATOM 2209 C C . ALA A 1 167 ? 37.490 4.604 -46.203 1.00 18.91 168 ALA A C 1
ATOM 2210 O O . ALA A 1 167 ? 36.419 4.378 -46.772 1.00 20.05 168 ALA A O 1
ATOM 2217 N N . GLY A 1 168 ? 37.897 5.823 -45.863 1.00 19.05 169 GLY A N 1
ATOM 2218 C CA . GLY A 1 168 ? 37.099 6.999 -46.143 1.00 24.55 169 GLY A CA 1
ATOM 2219 C C . GLY A 1 168 ? 35.913 7.250 -45.229 1.00 24.94 169 GLY A C 1
ATOM 2220 O O . GLY A 1 168 ? 35.210 8.247 -45.407 1.00 21.90 169 GLY A O 1
ATOM 2224 N N . VAL A 1 169 ? 35.680 6.366 -44.262 1.00 18.22 170 VAL A N 1
ATOM 2225 C CA . VAL A 1 169 ? 34.645 6.598 -43.246 1.00 18.88 170 VAL A CA 1
ATOM 2226 C C . VAL A 1 169 ? 35.050 7.735 -42.317 1.00 21.32 170 VAL A C 1
ATOM 2227 O O . VAL A 1 169 ? 36.145 7.722 -41.765 1.00 17.26 170 VAL A O 1
ATOM 2240 N N . ASN A 1 170 ? 34.173 8.727 -42.174 1.00 18.07 171 ASN A N 1
ATOM 2241 C CA . ASN A 1 170 ? 34.408 9.845 -41.283 1.00 17.84 171 ASN A CA 1
ATOM 2242 C C . ASN A 1 170 ? 33.938 9.416 -39.903 1.00 19.07 171 ASN A C 1
ATOM 2243 O O . ASN A 1 170 ? 32.741 9.475 -39.581 1.00 19.70 171 ASN A O 1
ATOM 2254 N N . LEU A 1 171 ? 34.886 8.942 -39.109 1.00 15.71 172 LEU A N 1
ATOM 2255 C CA . LEU A 1 171 ? 34.585 8.371 -37.796 1.00 15.95 172 LEU A CA 1
ATOM 2256 C C . LEU A 1 171 ? 34.888 9.383 -36.702 1.00 15.51 172 LEU A C 1
ATOM 2257 O O . LEU A 1 171 ? 36.050 9.756 -36.495 1.00 15.93 172 LEU A O 1
ATOM 2273 N N . ARG A 1 172 ? 33.849 9.855 -36.028 1.00 14.04 173 ARG A N 1
ATOM 2274 C CA . ARG A 1 172 ? 34.058 10.756 -34.913 1.00 15.06 173 ARG A CA 1
ATOM 2275 C C . ARG A 1 172 ? 34.844 10.002 -33.866 1.00 12.19 173 ARG A C 1
ATOM 2276 O O . ARG A 1 172 ? 34.558 8.845 -33.599 1.00 14.51 173 ARG A O 1
ATOM 2314 N N . PRO A 1 174 ? 36.890 11.199 -29.864 1.00 14.91 175 PRO A N 1
ATOM 2315 C CA . PRO A 1 174 ? 37.080 12.346 -28.973 1.00 13.32 175 PRO A CA 1
ATOM 2316 C C . PRO A 1 174 ? 38.324 13.148 -29.321 1.00 14.68 175 PRO A C 1
ATOM 2317 O O . PRO A 1 174 ? 39.217 12.670 -30.037 1.00 15.46 175 PRO A O 1
ATOM 2328 N N . GLY A 1 175 ? 38.400 14.363 -28.794 1.00 16.57 176 GLY A N 1
ATOM 2329 C CA . GLY A 1 175 ? 39.409 15.322 -29.213 1.00 21.04 176 GLY A CA 1
ATOM 2330 C C . GLY A 1 175 ? 40.748 15.271 -28.492 1.00 21.65 176 GLY A C 1
ATOM 2331 O O . GLY A 1 175 ? 41.158 16.259 -27.874 1.00 20.77 176 GLY A O 1
ATOM 2335 N N . THR A 1 176 ? 41.427 14.130 -28.546 1.00 16.47 177 THR A N 1
ATOM 2336 C CA . THR A 1 176 ? 42.828 14.068 -28.115 1.00 15.03 177 THR A CA 1
ATOM 2337 C C . THR A 1 176 ? 43.625 13.287 -29.130 1.00 14.40 177 THR A C 1
ATOM 2338 O O . THR A 1 176 ? 43.055 12.526 -29.930 1.00 16.59 177 THR A O 1
ATOM 2349 N N . ASP A 1 177 ? 44.942 13.470 -29.118 1.00 17.38 178 ASP A N 1
ATOM 2350 C CA . ASP A 1 177 ? 45.790 12.785 -30.097 1.00 17.40 178 ASP A CA 1
ATOM 2351 C C . ASP A 1 177 ? 45.672 11.266 -30.035 1.00 20.54 178 ASP A C 1
ATOM 2352 O O . ASP A 1 177 ? 45.581 10.601 -31.077 1.00 19.00 178 ASP A O 1
ATOM 2361 N N . ALA A 1 178 ? 45.683 10.690 -28.840 1.00 17.85 179 ALA A N 1
ATOM 2362 C CA . ALA A 1 178 ? 45.597 9.230 -28.736 1.00 14.53 179 ALA A CA 1
ATOM 2363 C C . ALA A 1 178 ? 44.249 8.699 -29.182 1.00 15.45 179 ALA A C 1
ATOM 2364 O O . ALA A 1 178 ? 44.153 7.577 -29.680 1.00 16.03 179 ALA A O 1
ATOM 2371 N N . TRP A 1 179 ? 43.191 9.478 -28.991 1.00 13.99 180 TRP A N 1
ATOM 2372 C CA . TRP A 1 179 ? 41.879 9.077 -29.476 1.00 12.49 180 TRP A CA 1
ATOM 2373 C C . TRP A 1 179 ? 41.811 9.121 -31.002 1.00 12.63 180 TRP A C 1
ATOM 2374 O O . TRP A 1 179 ? 41.296 8.201 -31.651 1.00 14.25 180 TRP A O 1
ATOM 2395 N N . GLN A 1 180 ? 42.302 10.208 -31.587 1.00 14.56 181 GLN A N 1
ATOM 2396 C CA . GLN A 1 180 ? 42.320 10.314 -33.044 1.00 13.88 181 GLN A CA 1
ATOM 2397 C C . GLN A 1 180 ? 43.164 9.195 -33.658 1.00 15.22 181 GLN A C 1
ATOM 2398 O O . GLN A 1 180 ? 42.797 8.609 -34.689 1.00 16.65 181 GLN A O 1
ATOM 2412 N N . PHE A 1 181 ? 44.300 8.896 -33.033 1.00 15.03 182 PHE A N 1
ATOM 2413 C CA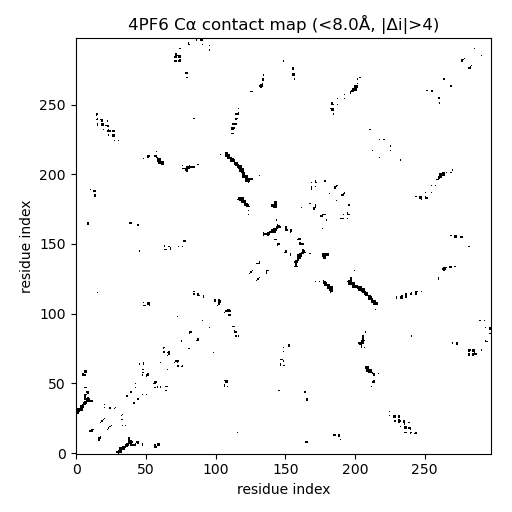 . PHE A 1 181 ? 45.181 7.859 -33.556 1.00 15.25 182 PHE A CA 1
ATOM 2414 C C . PHE A 1 181 ? 44.461 6.511 -33.616 1.00 14.22 182 PHE A C 1
ATOM 2415 O O . PHE A 1 181 ? 44.626 5.738 -34.569 1.00 15.48 182 PHE A O 1
ATOM 2432 N N . LEU A 1 182 ? 43.695 6.213 -32.581 1.00 14.00 183 LEU A N 1
ATOM 2433 C CA . LEU A 1 182 ? 42.968 4.953 -32.536 1.00 13.45 183 LEU A CA 1
ATOM 2434 C C . LEU A 1 182 ? 41.981 4.861 -33.698 1.00 12.95 183 LEU A C 1
ATOM 2435 O O . LEU A 1 182 ? 41.875 3.818 -34.343 1.00 14.09 183 LEU A O 1
ATOM 2451 N N . GLY A 1 183 ? 41.264 5.947 -33.973 1.00 14.96 184 GLY A N 1
ATOM 2452 C CA . GLY A 1 183 ? 40.331 5.963 -35.084 1.00 14.40 184 GLY A CA 1
ATOM 2453 C C . GLY A 1 183 ? 41.048 5.752 -36.411 1.00 14.55 184 GLY A C 1
ATOM 2454 O O . GLY A 1 183 ? 40.579 4.995 -37.259 1.00 14.72 184 GLY A O 1
ATOM 2458 N N . LYS A 1 184 ? 42.203 6.392 -36.573 1.00 13.50 185 LYS A N 1
ATOM 2459 C CA . LYS A 1 184 ? 43.025 6.223 -37.768 1.00 14.36 185 LYS A CA 1
ATOM 2460 C C . LYS A 1 184 ? 43.533 4.793 -37.892 1.00 16.52 185 LYS A C 1
ATOM 2461 O O . LYS A 1 184 ? 43.571 4.218 -38.984 1.00 15.51 185 LYS A O 1
ATOM 2480 N N . ALA A 1 185 ? 43.909 4.209 -36.761 1.00 13.75 186 ALA A N 1
ATOM 2481 C CA . ALA A 1 185 ? 44.447 2.871 -36.747 1.00 14.76 186 ALA A CA 1
ATOM 2482 C C . ALA A 1 185 ? 43.411 1.821 -37.165 1.00 14.74 186 ALA A C 1
ATOM 2483 O O . ALA A 1 185 ? 43.785 0.765 -37.665 1.00 15.91 186 ALA A O 1
ATOM 2490 N N . LEU A 1 186 ? 42.122 2.111 -36.973 1.00 13.50 187 LEU A N 1
ATOM 2491 C CA . LEU A 1 186 ? 41.065 1.211 -37.426 1.00 12.77 187 LEU A CA 1
ATOM 2492 C C . LEU A 1 186 ? 40.912 1.190 -38.943 1.00 16.14 187 LEU A C 1
ATOM 2493 O O . LEU A 1 186 ? 40.303 0.277 -39.475 1.00 15.11 187 LEU A O 1
ATOM 2509 N N . GLY A 1 187 ? 41.440 2.207 -39.627 1.00 14.59 188 GLY A N 1
ATOM 2510 C CA . GLY A 1 187 ? 41.374 2.300 -41.079 1.00 14.77 188 GLY A CA 1
ATOM 2511 C C . GLY A 1 187 ? 40.494 3.443 -41.573 1.00 15.86 188 GLY A C 1
ATOM 2512 O O . GLY A 1 187 ? 40.349 3.682 -42.777 1.00 16.27 188 GLY A O 1
ATOM 2516 N N . ALA A 1 188 ? 39.879 4.145 -40.630 1.00 14.44 189 ALA A N 1
ATOM 2517 C CA . ALA A 1 188 ? 38.951 5.225 -40.916 1.00 15.85 189 ALA A CA 1
ATOM 2518 C C . ALA A 1 188 ? 39.667 6.564 -40.951 1.00 18.35 189 ALA A C 1
ATOM 2519 O O . ALA A 1 188 ? 40.872 6.641 -40.748 1.00 18.79 189 ALA A O 1
ATOM 2526 N N . ASN A 1 189 ? 38.914 7.615 -41.255 1.00 16.27 190 ASN A N 1
ATOM 2527 C CA . ASN A 1 189 ? 39.437 8.970 -41.243 1.00 16.38 190 ASN A CA 1
ATOM 2528 C C . ASN A 1 189 ? 38.792 9.683 -40.062 1.00 17.84 190 ASN A C 1
ATOM 2529 O O . ASN A 1 189 ? 37.665 10.154 -40.160 1.00 20.00 190 ASN A O 1
ATOM 2540 N N . PRO A 1 190 ? 39.489 9.727 -38.925 1.00 17.77 191 PRO A N 1
ATOM 2541 C CA . PRO A 1 190 ? 38.857 10.288 -37.725 1.00 17.46 191 PRO A CA 1
ATOM 2542 C C . PRO A 1 190 ? 38.686 11.799 -37.772 1.00 17.42 191 PRO A C 1
ATOM 2543 O O . PRO A 1 190 ? 39.436 12.504 -38.458 1.00 17.71 191 PRO A O 1
ATOM 2554 N N A THR A 1 191 ? 37.667 12.278 -37.057 0.53 18.01 192 THR A N 1
ATOM 2555 N N B THR A 1 191 ? 37.702 12.291 -37.034 0.47 17.95 192 THR A N 1
ATOM 2556 C CA A THR A 1 191 ? 37.417 13.698 -36.846 0.53 17.41 192 THR A CA 1
ATOM 2557 C CA B THR A 1 191 ? 37.528 13.715 -36.856 0.47 17.38 192 THR A CA 1
ATOM 2558 C C A THR A 1 191 ? 37.194 13.931 -35.356 0.53 19.80 192 THR A C 1
ATOM 2559 C C B THR A 1 191 ? 37.160 13.977 -35.403 0.47 19.59 192 THR A C 1
ATOM 2560 O O A THR A 1 191 ? 36.539 13.124 -34.703 0.53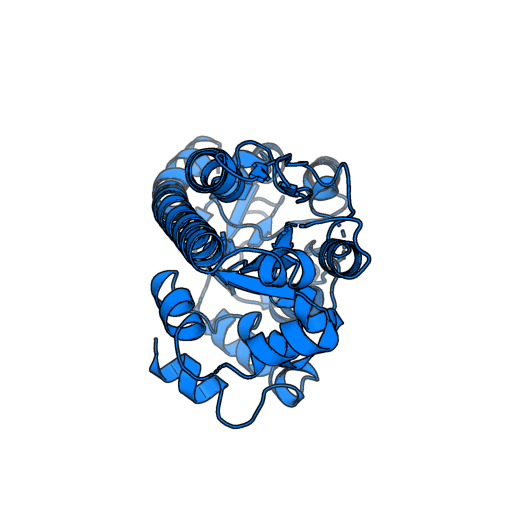 18.02 192 THR A O 1
ATOM 2561 O O B THR A 1 191 ? 36.376 13.230 -34.821 0.47 17.40 192 THR A O 1
ATOM 2582 N N . PRO A 1 192 ? 37.734 15.031 -34.805 1.00 17.60 193 PRO A N 1
ATOM 2583 C CA . PRO A 1 192 ? 37.524 15.278 -33.379 1.00 15.91 193 PRO A CA 1
ATOM 2584 C C . PRO A 1 192 ? 36.234 16.013 -33.100 1.00 17.87 193 PRO A C 1
ATOM 2585 O O . PRO A 1 192 ? 35.914 16.981 -33.778 1.00 19.34 193 PRO A O 1
ATOM 2613 N N . ALA A 1 194 ? 33.498 16.884 -29.507 1.00 15.76 195 ALA A N 1
ATOM 2614 C CA . ALA A 1 194 ? 33.073 16.662 -28.125 1.00 17.95 195 ALA A CA 1
ATOM 2615 C C . ALA A 1 194 ? 31.905 15.679 -28.050 1.00 14.47 195 ALA A C 1
ATOM 2616 O O . ALA A 1 194 ? 31.035 15.658 -28.910 1.00 15.22 195 ALA A O 1
ATOM 2623 N N . PHE A 1 195 ? 31.871 14.897 -26.974 1.00 13.64 196 PHE A N 1
ATOM 2624 C CA . PHE A 1 195 ? 30.826 13.906 -26.782 1.00 13.40 196 PHE A CA 1
ATOM 2625 C C . PHE A 1 195 ? 29.418 14.475 -26.957 1.00 15.46 196 PHE A C 1
ATOM 2626 O O . PHE A 1 195 ? 28.578 13.846 -27.587 1.00 15.07 196 PHE A O 1
ATOM 2643 N N . THR A 1 196 ? 29.153 15.652 -26.386 1.00 16.92 197 THR A N 1
ATOM 2644 C CA . THR A 1 196 ? 27.798 16.193 -26.390 1.00 18.06 197 THR A CA 1
ATOM 2645 C C . THR A 1 196 ? 27.323 16.605 -27.778 1.00 19.06 197 THR A C 1
ATOM 2646 O O . THR A 1 196 ? 26.137 16.876 -27.967 1.00 20.90 197 THR A O 1
ATOM 2657 N N . GLU A 1 197 ? 28.233 16.628 -28.752 1.00 17.91 198 GLU A N 1
ATOM 2658 C CA . GLU A 1 197 ? 27.885 17.056 -30.101 1.00 19.03 198 GLU A CA 1
ATOM 2659 C C . GLU A 1 197 ? 27.613 15.902 -31.062 1.00 20.06 198 GLU A C 1
ATOM 2660 O O . GLU A 1 197 ? 27.226 16.133 -32.214 1.00 21.26 198 GLU A O 1
ATOM 2672 N N . ILE A 1 198 ? 27.813 14.676 -30.590 1.00 16.76 199 ILE A N 1
ATOM 2673 C CA . ILE A 1 198 ? 27.736 13.500 -31.454 1.00 17.24 199 ILE A CA 1
ATOM 2674 C C . ILE A 1 198 ? 26.343 13.305 -32.038 1.00 16.78 199 ILE A C 1
ATOM 2675 O O . ILE A 1 198 ? 26.192 13.114 -33.239 1.00 18.02 199 ILE A O 1
ATOM 2691 N N . TYR A 1 199 ? 25.317 13.348 -31.196 1.00 20.16 200 TYR A N 1
ATOM 2692 C CA . TYR A 1 199 ? 23.981 13.040 -31.671 1.00 19.14 200 TYR A CA 1
ATOM 2693 C C . TYR A 1 199 ? 23.578 13.900 -32.865 1.00 22.74 200 TYR A C 1
ATOM 2694 O O . TYR A 1 199 ? 23.116 13.392 -33.882 1.00 23.01 200 TYR A O 1
ATOM 2712 N N . THR A 1 200 ? 23.753 15.206 -32.744 1.00 20.77 201 THR A N 1
ATOM 2713 C CA . THR A 1 200 ? 23.402 16.101 -33.838 1.00 24.12 201 THR A CA 1
ATOM 2714 C C . THR A 1 200 ? 24.277 15.875 -35.074 1.00 24.50 201 THR A C 1
ATOM 2715 O O . THR A 1 200 ? 23.794 15.964 -36.206 1.00 25.52 201 THR A O 1
ATOM 2726 N N . ALA A 1 201 ? 25.555 15.574 -34.866 1.00 22.72 202 ALA A N 1
ATOM 2727 C CA . ALA A 1 201 ? 26.454 15.281 -35.976 1.00 21.86 202 ALA A CA 1
ATOM 2728 C C . ALA A 1 201 ? 25.978 14.057 -36.747 1.00 24.52 202 ALA A C 1
ATOM 2729 O O . ALA A 1 201 ? 26.024 14.037 -37.978 1.00 25.60 202 ALA A O 1
ATOM 2736 N N . LEU A 1 202 ? 25.511 13.039 -36.034 1.00 19.46 203 LEU A N 1
ATOM 2737 C CA . LEU A 1 202 ? 24.982 11.858 -36.694 1.00 18.20 203 LEU A CA 1
ATOM 2738 C C . LEU A 1 202 ? 23.648 12.160 -37.385 1.00 21.26 203 LEU A C 1
ATOM 2739 O O . LEU A 1 202 ? 23.425 11.724 -38.517 1.00 25.96 203 LEU A O 1
ATOM 2755 N N . GLN A 1 203 ? 22.781 12.911 -36.705 1.00 22.64 204 GLN A N 1
ATOM 2756 C CA . GLN A 1 203 ? 21.463 13.253 -37.243 1.00 26.54 204 GLN A CA 1
ATOM 2757 C C . GLN A 1 203 ? 21.574 14.006 -38.570 1.00 30.12 204 GLN A C 1
ATOM 2758 O O . GLN A 1 203 ? 20.787 13.784 -39.496 1.00 30.68 204 GLN A O 1
ATOM 2772 N N . THR A 1 204 ? 22.551 14.902 -38.652 1.00 27.25 205 THR A N 1
ATOM 2773 C CA . THR A 1 204 ? 22.735 15.756 -39.827 1.00 29.01 205 THR A CA 1
ATOM 2774 C C . THR A 1 204 ? 23.694 15.164 -40.859 1.00 29.86 205 THR A C 1
ATOM 2775 O O . THR A 1 204 ? 23.879 15.719 -41.942 1.00 31.74 205 THR A O 1
ATOM 2786 N N . GLY A 1 205 ? 24.306 14.038 -40.521 1.00 28.27 206 GLY A N 1
ATOM 2787 C CA . GLY A 1 205 ? 25.230 13.373 -41.415 1.00 29.94 206 GLY A CA 1
ATOM 2788 C C . GLY A 1 205 ? 26.583 14.047 -41.552 1.00 33.21 206 GLY A C 1
ATOM 2789 O O . GLY A 1 205 ? 27.295 13.808 -42.528 1.00 28.23 206 GLY A O 1
ATOM 2793 N N . SER A 1 206 ? 26.959 14.883 -40.588 1.00 25.85 207 SER A N 1
ATOM 2794 C CA . SER A 1 206 ? 28.258 15.554 -40.662 1.00 28.34 207 SER A CA 1
ATOM 2795 C C . SER A 1 206 ? 29.413 14.597 -40.349 1.00 28.14 207 SER A C 1
ATOM 2796 O O . SER A 1 206 ? 30.557 14.862 -40.709 1.00 26.06 207 SER A O 1
ATOM 2804 N N . VAL A 1 207 ? 29.113 13.494 -39.663 1.00 22.44 208 VAL A N 1
ATOM 2805 C CA . VAL A 1 207 ? 30.061 12.387 -39.522 1.00 18.69 208 VAL A CA 1
ATOM 2806 C C . VAL A 1 207 ? 29.346 11.092 -39.897 1.00 20.66 208 VAL A C 1
ATOM 2807 O O . VAL A 1 207 ? 28.118 11.051 -39.941 1.00 22.97 208 VAL A O 1
ATOM 2820 N N . ASP A 1 208 ? 30.104 10.033 -40.159 1.00 17.15 209 ASP A N 1
ATOM 2821 C CA . ASP A 1 208 ? 29.520 8.764 -40.574 1.00 17.41 209 ASP A CA 1
ATOM 2822 C C . ASP A 1 208 ? 29.277 7.819 -39.399 1.00 18.22 209 ASP A C 1
ATOM 2823 O O . ASP A 1 208 ? 28.523 6.860 -39.518 1.00 17.94 209 ASP A O 1
ATOM 2832 N N . GLY A 1 209 ? 29.955 8.040 -38.281 1.00 18.57 210 GLY A N 1
ATOM 2833 C CA . GLY A 1 209 ? 29.852 7.097 -37.193 1.00 17.27 210 GLY A CA 1
ATOM 2834 C C . GLY A 1 209 ? 30.551 7.576 -35.939 1.00 17.44 210 GLY A C 1
ATOM 2835 O O . GLY A 1 209 ? 31.142 8.662 -35.922 1.00 14.91 210 GLY A O 1
ATOM 2839 N N . GLN A 1 210 ? 30.471 6.748 -34.907 1.00 13.46 211 GLN A N 1
ATOM 2840 C CA . GLN A 1 210 ? 31.130 7.003 -33.615 1.00 13.10 211 GLN A CA 1
ATOM 2841 C C . GLN A 1 210 ? 31.390 5.646 -32.974 1.00 13.17 211 GLN A C 1
ATOM 2842 O O . GLN A 1 210 ? 31.080 4.621 -33.588 1.00 13.22 211 GLN A O 1
ATOM 2856 N N . ASP A 1 211 ? 32.008 5.593 -31.793 1.00 12.90 212 ASP A N 1
ATOM 2857 C CA . ASP A 1 211 ? 32.460 4.294 -31.278 1.00 12.25 212 ASP A CA 1
ATOM 2858 C C . ASP A 1 211 ? 32.192 4.023 -29.794 1.00 12.65 212 ASP A C 1
ATOM 2859 O O . ASP A 1 211 ? 32.784 3.116 -29.238 1.00 12.34 212 ASP A O 1
ATOM 2868 N N . ASN A 1 212 ? 31.290 4.768 -29.174 1.00 11.42 213 ASN A N 1
ATOM 2869 C CA . ASN A 1 212 ? 30.991 4.534 -27.763 1.00 11.24 213 ASN A CA 1
ATOM 2870 C C . ASN A 1 212 ? 30.407 3.164 -27.520 1.00 13.61 213 ASN A C 1
ATOM 2871 O O . ASN A 1 212 ? 29.765 2.572 -28.388 1.00 13.89 213 ASN A O 1
ATOM 2882 N N . PRO A 1 213 ? 30.602 2.649 -26.306 1.00 11.10 214 PRO A N 1
ATOM 2883 C CA . PRO A 1 213 ? 30.081 1.322 -25.978 1.00 11.16 214 PRO A CA 1
ATOM 2884 C C . PRO A 1 213 ? 28.563 1.268 -26.027 1.00 11.51 214 PRO A C 1
ATOM 2885 O O . PRO A 1 213 ? 27.877 2.287 -25.959 1.00 14.48 214 PRO A O 1
ATOM 2896 N N . LEU A 1 214 ? 28.028 0.057 -26.160 1.00 13.26 215 LEU A N 1
ATOM 2897 C CA . LEU A 1 214 ? 26.582 -0.131 -26.321 1.00 12.98 215 LEU A CA 1
ATOM 2898 C C . LEU A 1 214 ? 25.685 0.542 -25.270 1.00 12.37 215 LEU A C 1
ATOM 2899 O O . LEU A 1 214 ? 24.646 1.095 -25.627 1.00 15.45 215 LEU A O 1
ATOM 2915 N N . PRO A 1 215 ? 26.064 0.512 -23.966 1.00 12.35 216 PRO A N 1
ATOM 2916 C CA . PRO A 1 215 ? 25.195 1.184 -23.006 1.00 15.06 216 PRO A CA 1
ATOM 2917 C C . PRO A 1 215 ? 25.065 2.683 -23.305 1.00 16.20 216 PRO A C 1
ATOM 2918 O O . PRO A 1 215 ? 24.012 3.262 -23.046 1.00 15.55 216 PRO A O 1
ATOM 2929 N N . THR A 1 216 ? 26.106 3.287 -23.866 1.00 14.25 217 THR A N 1
ATOM 2930 C CA . THR A 1 216 ? 26.066 4.700 -24.254 1.00 12.61 217 THR A CA 1
ATOM 2931 C C . THR A 1 216 ? 25.290 4.888 -25.540 1.00 16.69 217 THR A C 1
ATOM 2932 O O . THR A 1 216 ? 24.539 5.844 -25.683 1.00 16.75 217 THR A O 1
ATOM 2943 N N . VAL A 1 217 ? 25.461 3.966 -26.484 1.00 13.20 218 VAL A N 1
ATOM 2944 C CA . VAL A 1 217 ? 24.686 4.015 -27.698 1.00 13.52 218 VAL A CA 1
ATOM 2945 C C . VAL A 1 217 ? 23.202 4.097 -27.367 1.00 16.50 218 VAL A C 1
ATOM 2946 O O . VAL A 1 217 ? 22.451 4.870 -27.965 1.00 17.33 218 VAL A O 1
ATOM 2959 N N . VAL A 1 218 ? 22.779 3.323 -26.382 1.00 15.17 219 VAL A N 1
ATOM 2960 C CA . VAL A 1 218 ? 21.389 3.360 -25.958 1.00 16.97 219 VAL A CA 1
ATOM 2961 C C . VAL A 1 218 ? 21.040 4.574 -25.086 1.00 17.28 219 VAL A C 1
ATOM 2962 O O . VAL A 1 218 ? 20.046 5.260 -25.338 1.00 18.84 219 VAL A O 1
ATOM 2975 N N . ASP A 1 219 ? 21.856 4.848 -24.078 1.00 15.42 220 ASP A N 1
ATOM 2976 C CA . ASP A 1 219 ? 21.583 5.951 -23.170 1.00 18.61 220 ASP A CA 1
ATOM 2977 C C . ASP A 1 219 ? 21.459 7.286 -23.910 1.00 17.39 220 ASP A C 1
ATOM 2978 O O . ASP A 1 219 ? 20.569 8.095 -23.599 1.00 18.17 220 ASP A O 1
ATOM 2987 N N . ALA A 1 220 ? 22.347 7.515 -24.882 1.00 17.13 221 ALA A N 1
ATOM 2988 C CA . ALA A 1 220 ? 22.363 8.764 -25.651 1.00 17.55 221 ALA A CA 1
ATOM 2989 C C . ALA A 1 220 ? 21.506 8.695 -26.917 1.00 17.72 221 ALA A C 1
ATOM 2990 O O . ALA A 1 220 ? 21.435 9.665 -27.686 1.00 20.33 221 ALA A O 1
ATOM 2997 N N . LYS A 1 221 ? 20.869 7.548 -27.126 1.00 18.47 222 LYS A N 1
ATOM 2998 C CA . LYS A 1 221 ? 19.953 7.336 -28.249 1.00 19.96 222 LYS A CA 1
ATOM 2999 C C . LYS A 1 221 ? 20.615 7.470 -29.625 1.00 19.12 222 LYS A C 1
ATOM 3000 O O . LYS A 1 221 ? 19.969 7.868 -30.596 1.00 20.07 222 LYS A O 1
ATOM 3019 N N . PHE A 1 222 ? 21.893 7.107 -29.716 1.00 17.34 223 PHE A N 1
ATOM 3020 C CA . PHE A 1 222 ? 22.594 7.122 -30.999 1.00 16.79 223 PHE A CA 1
ATOM 3021 C C . PHE A 1 222 ? 21.955 6.118 -31.973 1.00 18.66 223 PHE A C 1
ATOM 3022 O O . PHE A 1 222 ? 22.105 6.243 -33.178 1.00 19.76 223 PHE A O 1
ATOM 3039 N N . TYR A 1 223 ? 21.239 5.129 -31.456 1.00 19.34 224 TYR A N 1
ATOM 3040 C CA . TYR A 1 223 ? 20.555 4.176 -32.328 1.00 22.60 224 TYR A CA 1
ATOM 3041 C C . TYR A 1 223 ? 19.431 4.817 -33.151 1.00 24.95 224 TYR A C 1
ATOM 3042 O O . TYR A 1 223 ? 19.001 4.239 -34.151 1.00 24.65 224 TYR A O 1
ATOM 3060 N N . GLU A 1 224 ? 18.971 6.010 -32.759 1.00 19.59 225 GLU A N 1
ATOM 3061 C CA . GLU A 1 224 ? 17.924 6.711 -33.510 1.00 21.22 225 GLU A CA 1
ATOM 3062 C C . GLU A 1 224 ? 18.473 7.290 -34.818 1.00 23.46 225 GLU A C 1
ATOM 3063 O O . GLU A 1 224 ? 17.719 7.634 -35.737 1.00 24.46 225 GLU A O 1
ATOM 3075 N N . VAL A 1 225 ? 19.792 7.405 -34.887 1.00 21.13 226 VAL A N 1
ATOM 3076 C CA . VAL A 1 225 ? 20.436 8.125 -35.968 1.00 22.73 226 VAL A CA 1
ATOM 3077 C C . VAL A 1 225 ? 21.588 7.312 -36.586 1.00 24.70 226 VAL A C 1
ATOM 3078 O O . VAL A 1 225 ? 22.431 7.851 -37.297 1.00 24.97 226 VAL A O 1
ATOM 3091 N N . THR A 1 226 ? 21.615 6.013 -36.304 1.00 19.64 227 THR A N 1
ATOM 3092 C CA . THR A 1 226 ? 22.560 5.103 -36.950 1.00 19.62 227 THR A CA 1
ATOM 3093 C C . THR A 1 226 ? 21.841 3.810 -37.331 1.00 24.26 227 THR A C 1
ATOM 3094 O O . THR A 1 226 ? 20.692 3.594 -36.923 1.00 23.11 227 THR A O 1
ATOM 3105 N N . ASN A 1 227 ? 22.504 2.955 -38.108 1.00 18.41 228 ASN A N 1
ATOM 3106 C CA . ASN A 1 227 ? 21.894 1.692 -38.551 1.00 19.12 228 ASN A CA 1
ATOM 3107 C C . ASN A 1 227 ? 22.651 0.394 -38.260 1.00 23.55 228 ASN A C 1
ATOM 3108 O O . ASN A 1 227 ? 22.087 -0.708 -38.393 1.00 20.17 228 ASN A O 1
ATOM 3119 N N . GLN A 1 228 ? 23.914 0.493 -37.875 1.00 18.46 229 GLN A N 1
ATOM 3120 C CA . GLN A 1 228 ? 24.670 -0.709 -37.566 1.00 18.45 229 GLN A CA 1
ATOM 3121 C C . GLN A 1 228 ? 25.727 -0.499 -36.494 1.00 15.39 229 GLN A C 1
ATOM 3122 O O . GLN A 1 228 ? 26.223 0.611 -36.280 1.00 16.12 229 GLN A O 1
ATOM 3136 N N . VAL A 1 229 ? 26.091 -1.600 -35.868 1.00 16.45 230 VAL A N 1
ATOM 3137 C CA . VAL A 1 229 ? 27.297 -1.670 -35.058 1.00 12.99 230 VAL A CA 1
ATOM 3138 C C . VAL A 1 229 ? 28.122 -2.853 -35.535 1.00 15.63 230 VAL A C 1
ATOM 3139 O O . VAL A 1 229 ? 27.662 -3.996 -35.521 1.00 16.86 230 VAL A O 1
ATOM 3152 N N . ALA A 1 230 ? 29.333 -2.557 -35.986 1.00 14.21 231 ALA A N 1
ATOM 3153 C CA . ALA A 1 230 ? 30.333 -3.565 -36.305 1.00 13.20 231 ALA A CA 1
ATOM 3154 C C . ALA A 1 230 ? 31.150 -3.795 -35.054 1.00 16.78 231 ALA A C 1
ATOM 3155 O O . ALA A 1 230 ? 31.787 -2.866 -34.556 1.00 13.10 231 ALA A O 1
ATOM 3162 N N . LEU A 1 231 ? 31.121 -5.022 -34.539 1.00 14.78 232 LEU A N 1
ATOM 3163 C CA . LEU A 1 231 ? 31.677 -5.333 -33.220 1.00 14.53 232 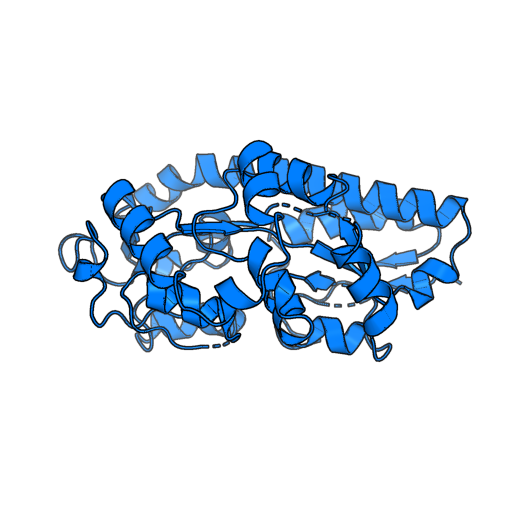LEU A CA 1
ATOM 3164 C C . LEU A 1 231 ? 33.183 -5.496 -33.258 1.00 13.32 232 LEU A C 1
ATOM 3165 O O . LEU A 1 231 ? 33.748 -6.546 -32.947 1.00 15.33 232 LEU A O 1
ATOM 3181 N N . THR A 1 232 ? 33.850 -4.410 -33.609 1.00 11.92 233 THR A N 1
ATOM 3182 C CA . THR A 1 232 ? 35.308 -4.389 -33.630 1.00 11.90 233 THR A CA 1
ATOM 3183 C C . THR A 1 232 ? 35.951 -4.610 -32.255 1.00 14.97 233 THR A C 1
ATOM 3184 O O . THR A 1 232 ? 37.076 -5.083 -32.167 1.00 15.11 233 THR A O 1
ATOM 3195 N N . GLY A 1 233 ? 35.273 -4.192 -31.192 1.00 13.55 234 GLY A N 1
ATOM 3196 C CA . GLY A 1 233 ? 35.760 -4.400 -29.833 1.00 14.34 234 GLY A CA 1
ATOM 3197 C C . GLY A 1 233 ? 37.168 -3.868 -29.669 1.00 14.58 234 GLY A C 1
ATOM 3198 O O . GLY A 1 233 ? 38.005 -4.468 -29.009 1.00 15.31 234 GLY A O 1
ATOM 3202 N N . HIS A 1 234 ? 37.428 -2.713 -30.249 1.00 12.46 235 HIS A N 1
ATOM 3203 C CA . HIS A 1 234 ? 38.808 -2.248 -30.409 1.00 12.56 235 HIS A CA 1
ATOM 3204 C C . HIS A 1 234 ? 39.390 -1.601 -29.167 1.00 13.10 235 HIS A C 1
ATOM 3205 O O . HIS A 1 234 ? 40.601 -1.385 -29.101 1.00 12.27 235 HIS A O 1
ATOM 3220 N N . LEU A 1 235 ? 38.544 -1.285 -28.193 1.00 12.20 236 LEU A N 1
ATOM 3221 C CA . LEU A 1 235 ? 39.052 -0.749 -26.942 1.00 11.88 236 LEU A CA 1
ATOM 3222 C C . LEU A 1 235 ? 38.088 -1.137 -25.849 1.00 14.65 236 LEU A C 1
ATOM 3223 O O . LEU A 1 235 ? 36.930 -0.755 -25.881 1.00 12.72 236 LEU A O 1
ATOM 3239 N N . VAL A 1 236 ? 38.579 -1.939 -24.916 1.00 12.84 237 VAL A N 1
ATOM 3240 C CA . VAL A 1 236 ? 37.842 -2.267 -23.704 1.00 12.65 237 VAL A CA 1
ATOM 3241 C C . VAL A 1 236 ? 38.187 -1.123 -22.746 1.00 11.34 237 VAL A C 1
ATOM 3242 O O . VAL A 1 236 ? 39.248 -1.103 -22.133 1.00 12.25 237 VAL A O 1
ATOM 3255 N N . ASP A 1 237 ? 37.298 -0.137 -22.699 1.00 12.96 238 ASP A N 1
ATOM 3256 C CA . ASP A 1 237 ? 37.651 1.200 -22.243 1.00 10.80 238 ASP A CA 1
ATOM 3257 C C . ASP A 1 237 ? 37.300 1.387 -20.771 1.00 12.50 238 ASP A C 1
ATOM 3258 O O . ASP A 1 237 ? 36.452 0.678 -20.217 1.00 12.51 238 ASP A O 1
ATOM 3267 N N . LEU A 1 238 ? 37.992 2.342 -20.170 1.00 12.48 239 LEU A N 1
ATOM 3268 C CA . LEU A 1 238 ? 37.955 2.590 -18.740 1.00 13.29 239 LEU A CA 1
ATOM 3269 C C . LEU A 1 238 ? 37.998 4.074 -18.443 1.00 12.94 239 LEU A C 1
ATOM 3270 O O . LEU A 1 238 ? 38.344 4.907 -19.302 1.00 11.85 239 LEU A O 1
ATOM 3286 N N . ASN A 1 239 ? 37.642 4.394 -17.197 1.00 12.79 240 ASN A N 1
ATOM 3287 C CA . ASN A 1 239 ? 37.830 5.725 -16.645 1.00 13.52 240 ASN A CA 1
ATOM 3288 C C . ASN A 1 239 ? 38.492 5.615 -15.287 1.00 13.32 240 ASN A C 1
ATOM 3289 O O . ASN A 1 239 ? 38.588 4.528 -14.729 1.00 12.89 240 ASN A O 1
ATOM 3300 N N . TYR A 1 240 ? 38.969 6.743 -14.778 1.00 11.96 241 TYR A N 1
ATOM 3301 C CA . TYR A 1 240 ? 39.459 6.825 -13.416 1.00 12.09 241 TYR A CA 1
ATOM 3302 C C . TYR A 1 240 ? 38.583 7.790 -12.635 1.00 14.51 241 TYR A C 1
ATOM 3303 O O . TYR A 1 240 ? 38.132 8.793 -13.161 1.00 13.43 241 TYR A O 1
ATOM 3321 N N . ILE A 1 241 ? 38.345 7.491 -11.367 1.00 12.27 242 ILE A N 1
ATOM 3322 C CA . ILE A 1 241 ? 37.765 8.487 -10.472 1.00 12.43 242 ILE A CA 1
ATOM 3323 C C . ILE A 1 241 ? 38.886 9.384 -9.999 1.00 15.98 242 ILE A C 1
ATOM 3324 O O . ILE A 1 241 ? 39.737 8.972 -9.205 1.00 15.60 242 ILE A O 1
ATOM 3340 N N . ALA A 1 242 ? 38.901 10.605 -10.519 1.00 14.52 243 ALA A N 1
ATOM 3341 C CA . ALA A 1 242 ? 39.939 11.572 -10.222 1.00 13.27 243 ALA A CA 1
ATOM 3342 C C . ALA A 1 242 ? 39.454 12.443 -9.058 1.00 15.08 243 ALA A C 1
ATOM 3343 O O . ALA A 1 242 ? 38.292 12.823 -9.026 1.00 15.21 243 ALA A O 1
ATOM 3350 N N . PHE A 1 243 ? 40.346 12.738 -8.116 1.00 14.76 244 PHE A N 1
ATOM 3351 C CA . PHE A 1 243 ? 39.973 13.422 -6.868 1.00 15.34 244 PHE A CA 1
ATOM 3352 C C . PHE A 1 243 ? 41.085 14.378 -6.464 1.00 15.47 244 PHE A C 1
ATOM 3353 O O . PHE A 1 243 ? 42.253 14.015 -6.468 1.00 16.63 244 PHE A O 1
ATOM 3370 N N . SER A 1 244 ? 40.730 15.616 -6.144 1.00 15.16 245 SER A N 1
ATOM 3371 C CA . SER A 1 244 ? 41.722 16.610 -5.738 1.00 15.58 245 SER A CA 1
ATOM 3372 C C . SER A 1 244 ? 42.650 16.124 -4.619 1.00 17.47 245 SER A C 1
ATOM 3373 O O . SER A 1 244 ? 42.193 15.747 -3.544 1.00 16.10 245 SER A O 1
ATOM 3381 N N . LYS A 1 245 ? 43.956 16.193 -4.843 1.00 18.37 246 LYS A N 1
ATOM 3382 C CA . LYS A 1 245 ? 44.906 15.786 -3.807 1.00 18.99 246 LYS A CA 1
ATOM 3383 C C . LYS A 1 245 ? 44.873 16.775 -2.642 1.00 23.57 246 LYS A C 1
ATOM 3384 O O . LYS A 1 245 ? 45.057 16.398 -1.467 1.00 22.05 246 LYS A O 1
ATOM 3403 N N . ALA A 1 246 ? 44.608 18.045 -2.951 1.00 20.22 247 ALA A N 1
ATOM 3404 C CA . ALA A 1 246 ? 44.545 19.058 -1.894 1.00 26.60 247 ALA A CA 1
ATOM 3405 C C . ALA A 1 246 ? 43.419 18.727 -0.919 1.00 21.17 247 ALA A C 1
ATOM 3406 O O . ALA A 1 246 ? 43.596 18.807 0.302 1.00 20.64 247 ALA A O 1
ATOM 3413 N N . VAL A 1 247 ? 42.263 18.368 -1.461 1.00 19.09 248 VAL A N 1
ATOM 3414 C CA . VAL A 1 247 ? 41.126 18.002 -0.628 1.00 20.73 248 VAL A CA 1
ATOM 3415 C C . VAL A 1 247 ? 41.457 16.747 0.156 1.00 17.54 248 VAL A C 1
ATOM 3416 O O . VAL A 1 247 ? 41.233 16.686 1.371 1.00 20.81 248 VAL A O 1
ATOM 3429 N N . TRP A 1 248 ? 41.989 15.749 -0.544 1.00 16.77 249 TRP A N 1
ATOM 3430 C CA . TRP A 1 248 ? 42.363 14.473 0.069 1.00 16.83 249 TRP A CA 1
ATOM 3431 C C . TRP A 1 248 ? 43.280 14.684 1.269 1.00 20.28 249 TRP A C 1
ATOM 3432 O O . TRP A 1 248 ? 43.068 14.119 2.348 1.00 21.88 249 TRP A O 1
ATOM 3453 N N . ASP A 1 249 ? 44.313 15.490 1.072 1.00 20.03 250 ASP A N 1
ATOM 3454 C CA . ASP A 1 249 ? 45.301 15.734 2.121 1.00 21.41 250 ASP A CA 1
ATOM 3455 C C . ASP A 1 249 ? 44.722 16.436 3.348 1.00 25.41 250 ASP A C 1
ATOM 3456 O O . ASP A 1 249 ? 45.283 16.350 4.446 1.00 27.36 250 ASP A O 1
ATOM 3465 N N . GLY A 1 250 ? 43.601 17.124 3.187 1.00 21.75 251 GLY A N 1
ATOM 3466 C CA . GLY A 1 250 ? 42.973 17.797 4.314 1.00 25.42 251 GLY A CA 1
ATOM 3467 C C . GLY A 1 250 ? 41.997 16.913 5.082 1.00 24.07 251 GLY A C 1
ATOM 3468 O O . GLY A 1 250 ? 41.467 17.309 6.128 1.00 22.21 251 GLY A O 1
ATOM 3472 N N . LEU A 1 251 ? 41.751 15.717 4.564 1.00 21.11 252 LEU A N 1
ATOM 3473 C CA . LEU A 1 251 ? 40.853 14.774 5.214 1.00 23.01 252 LEU A CA 1
ATOM 3474 C C . LEU A 1 251 ? 41.593 14.013 6.311 1.00 27.36 252 LEU A C 1
ATOM 3475 O O . LEU A 1 251 ? 42.794 13.783 6.211 1.00 21.38 252 LEU A O 1
ATOM 3491 N N . SER A 1 252 ? 40.864 13.612 7.344 1.00 21.45 253 SER A N 1
ATOM 3492 C CA . SER A 1 252 ? 41.427 12.77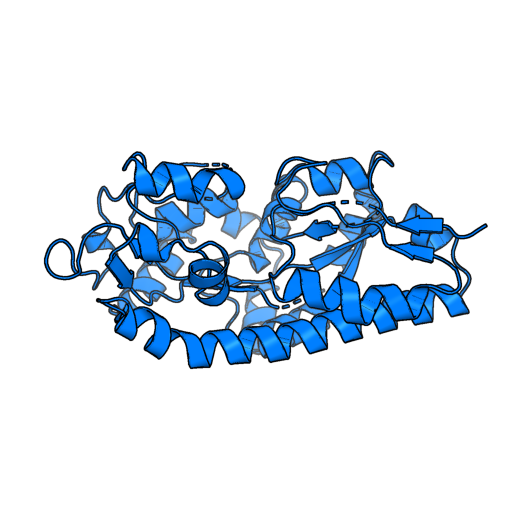1 8.396 1.00 20.09 253 SER A CA 1
ATOM 3493 C C . SER A 1 252 ? 41.681 11.358 7.867 1.00 19.47 253 SER A C 1
ATOM 3494 O O . SER A 1 252 ? 41.161 10.981 6.807 1.00 20.38 253 SER A O 1
ATOM 3502 N N . PRO A 1 253 ? 42.465 10.548 8.598 1.00 21.23 254 PRO A N 1
ATOM 3503 C CA . PRO A 1 253 ? 42.638 9.181 8.112 1.00 20.22 254 PRO A CA 1
ATOM 3504 C C . PRO A 1 253 ? 41.310 8.446 7.965 1.00 19.57 254 PRO A C 1
ATOM 3505 O O . PRO A 1 253 ? 41.133 7.689 7.011 1.00 20.84 254 PRO A O 1
ATOM 3516 N N . GLU A 1 254 ? 40.397 8.658 8.911 1.00 22.24 255 GLU A N 1
ATOM 3517 C CA . GLU A 1 254 ? 39.104 7.991 8.843 1.00 20.02 255 GLU A CA 1
ATOM 3518 C C . GLU A 1 254 ? 38.352 8.428 7.587 1.00 21.33 255 GLU A C 1
ATOM 3519 O O . GLU A 1 254 ? 37.759 7.609 6.884 1.00 20.71 255 GLU A O 1
ATOM 3531 N N . GLN A 1 255 ? 38.386 9.720 7.299 1.00 18.74 256 GLN A N 1
ATOM 3532 C CA . GLN A 1 255 ? 37.692 10.255 6.144 1.00 18.08 256 GLN A CA 1
ATOM 3533 C C . GLN A 1 255 ? 38.324 9.784 4.828 1.00 18.19 256 GLN A C 1
ATOM 3534 O O . GLN A 1 255 ? 37.615 9.479 3.858 1.00 16.85 256 GLN A O 1
ATOM 3548 N N . GLN A 1 256 ? 39.651 9.705 4.785 1.00 17.31 257 GLN A N 1
ATOM 3549 C CA . GLN A 1 256 ? 40.320 9.179 3.596 1.00 15.77 257 GLN A CA 1
ATOM 3550 C C . GLN A 1 256 ? 39.884 7.741 3.338 1.00 19.66 257 GLN A C 1
ATOM 3551 O O . GLN A 1 256 ? 39.590 7.371 2.192 1.00 17.64 257 GLN A O 1
ATOM 3565 N N . GLU A 1 257 ? 39.834 6.929 4.394 1.00 18.66 258 GLU A N 1
ATOM 3566 C CA . GLU A 1 257 ? 39.414 5.532 4.233 1.00 16.75 258 GLU A CA 1
ATOM 3567 C C . GLU A 1 257 ? 38.002 5.454 3.641 1.00 18.27 258 GLU A C 1
ATOM 3568 O O . GLU A 1 257 ? 37.759 4.656 2.709 1.00 17.80 258 GLU A O 1
ATOM 3580 N N . ILE A 1 258 ? 37.089 6.287 4.149 1.00 16.92 259 ILE A N 1
ATOM 3581 C CA . ILE A 1 258 ? 35.709 6.306 3.665 1.00 17.41 259 ILE A CA 1
ATOM 3582 C C . ILE A 1 258 ? 35.653 6.743 2.201 1.00 15.89 259 ILE A C 1
ATOM 3583 O O . ILE A 1 258 ? 34.948 6.136 1.387 1.00 16.41 259 ILE A O 1
ATOM 3599 N N . VAL A 1 259 ? 36.378 7.800 1.849 1.00 16.16 260 VAL A N 1
ATOM 3600 C CA . VAL A 1 259 ? 36.395 8.241 0.438 1.00 14.60 260 VAL A CA 1
ATOM 3601 C C . VAL A 1 259 ? 36.914 7.146 -0.496 1.00 15.78 260 VAL A C 1
ATOM 3602 O O . VAL A 1 259 ? 36.330 6.885 -1.575 1.00 15.42 260 VAL A O 1
ATOM 3615 N N . GLN A 1 260 ? 38.010 6.498 -0.114 1.00 15.75 261 GLN A N 1
ATOM 3616 C CA . GLN A 1 260 ? 38.567 5.415 -0.941 1.00 15.79 261 GLN A CA 1
ATOM 3617 C C . GLN A 1 260 ? 37.574 4.261 -1.085 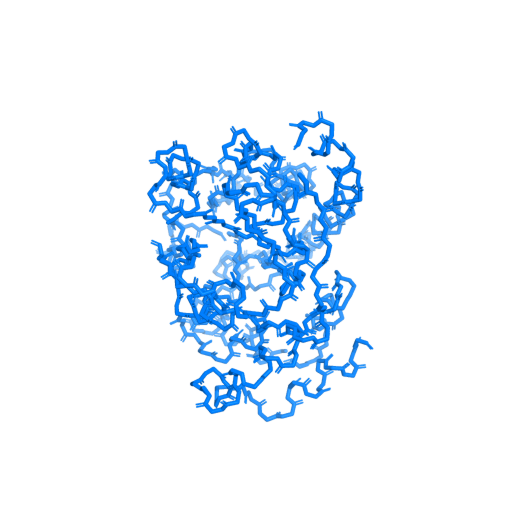1.00 16.52 261 GLN A C 1
ATOM 3618 O O . GLN A 1 260 ? 37.355 3.729 -2.182 1.00 15.92 261 GLN A O 1
ATOM 3632 N N . THR A 1 261 ? 36.980 3.867 0.030 1.00 15.29 262 THR A N 1
ATOM 3633 C CA . THR A 1 261 ? 36.003 2.789 0.045 1.00 16.86 262 THR A CA 1
ATOM 3634 C C . THR A 1 261 ? 34.784 3.141 -0.807 1.00 16.19 262 THR A C 1
ATOM 3635 O O . THR A 1 261 ? 34.322 2.322 -1.610 1.00 16.09 262 THR A O 1
ATOM 3646 N N . ALA A 1 262 ? 34.292 4.368 -0.654 1.00 15.58 263 ALA A N 1
ATOM 3647 C CA . ALA A 1 262 ? 33.127 4.837 -1.417 1.00 18.31 263 ALA A CA 1
ATOM 3648 C C . ALA A 1 262 ? 33.398 4.846 -2.923 1.00 16.43 263 ALA A C 1
ATOM 3649 O O . ALA A 1 262 ? 32.532 4.472 -3.724 1.00 15.14 263 ALA A O 1
ATOM 3656 N N . ALA A 1 263 ? 34.591 5.287 -3.301 1.00 13.22 264 ALA A N 1
ATOM 3657 C CA . ALA A 1 263 ? 34.980 5.343 -4.713 1.00 12.79 264 ALA A CA 1
ATOM 3658 C C . ALA A 1 263 ? 35.081 3.931 -5.292 1.00 15.73 264 ALA A C 1
ATOM 3659 O O . ALA A 1 263 ? 34.530 3.657 -6.356 1.00 13.83 264 ALA A O 1
ATOM 3666 N N . ASP A 1 264 ? 35.766 3.032 -4.590 1.00 14.20 265 ASP A N 1
ATOM 3667 C CA . ASP A 1 264 ? 35.880 1.647 -5.047 1.00 14.50 265 ASP A CA 1
ATOM 3668 C C . ASP A 1 264 ? 34.517 0.953 -5.087 1.00 15.29 265 ASP A C 1
ATOM 3669 O O . ASP A 1 264 ? 34.230 0.233 -6.029 1.00 14.02 265 ASP A O 1
ATOM 3678 N N . ALA A 1 265 ? 33.664 1.199 -4.087 1.00 14.55 266 ALA A N 1
ATOM 3679 C CA . ALA A 1 265 ? 32.329 0.594 -4.072 1.00 15.43 266 ALA A CA 1
ATOM 3680 C C . ALA A 1 265 ? 31.487 1.080 -5.255 1.00 14.85 266 ALA A C 1
ATOM 3681 O O . ALA A 1 265 ? 30.742 0.306 -5.878 1.00 15.31 266 ALA A O 1
ATOM 3688 N N . ALA A 1 266 ? 31.606 2.375 -5.552 1.00 14.08 267 ALA A N 1
ATOM 3689 C CA . ALA A 1 266 ? 30.920 2.956 -6.711 1.00 14.19 267 ALA A CA 1
ATOM 3690 C C . ALA A 1 266 ? 31.438 2.358 -8.014 1.00 13.44 267 ALA A C 1
ATOM 3691 O O . ALA A 1 266 ? 30.653 1.994 -8.886 1.00 14.62 267 ALA A O 1
ATOM 3698 N N . ALA A 1 267 ? 32.752 2.267 -8.162 1.00 12.99 268 ALA A N 1
ATOM 3699 C CA . ALA A 1 267 ? 33.317 1.645 -9.358 1.00 13.94 268 ALA A CA 1
ATOM 3700 C C . ALA A 1 267 ? 32.818 0.206 -9.515 1.00 14.13 268 ALA A C 1
ATOM 3701 O O . ALA A 1 267 ? 32.450 -0.230 -10.609 1.00 14.36 268 ALA A O 1
ATOM 3708 N N . GLN A 1 268 ? 32.801 -0.541 -8.424 1.00 13.86 269 GLN A N 1
ATOM 3709 C CA . GLN A 1 268 ? 32.381 -1.926 -8.469 1.00 14.92 269 GLN A CA 1
ATOM 3710 C C . GLN A 1 268 ? 30.909 -2.061 -8.845 1.00 17.05 269 GLN A C 1
ATOM 3711 O O . GLN A 1 268 ? 30.554 -2.918 -9.657 1.00 15.83 269 GLN A O 1
ATOM 3725 N N . SER A 1 269 ? 30.056 -1.216 -8.270 1.00 15.39 270 SER A N 1
ATOM 3726 C CA . SER A 1 269 ? 28.627 -1.251 -8.566 1.00 16.64 270 SER A CA 1
ATOM 3727 C C . SER A 1 269 ? 28.365 -0.875 -10.028 1.00 15.35 270 SER A C 1
ATOM 3728 O O . SER A 1 269 ? 27.625 -1.567 -10.754 1.00 15.93 270 SER A O 1
ATOM 3736 N N . GLY A 1 270 ? 28.973 0.231 -10.447 1.00 14.27 271 GLY A N 1
ATOM 3737 C CA . GLY A 1 270 ? 28.873 0.700 -11.815 1.00 15.52 271 GLY A CA 1
ATOM 3738 C C . GLY A 1 270 ? 29.372 -0.325 -12.809 1.00 15.77 271 GLY A C 1
ATOM 3739 O O . GLY A 1 270 ? 28.796 -0.492 -13.884 1.00 14.23 271 GLY A O 1
ATOM 3743 N N . ARG A 1 271 ? 30.450 -1.013 -12.461 1.00 14.45 272 ARG A N 1
ATOM 3744 C CA . ARG A 1 271 ? 31.012 -2.029 -13.358 1.00 15.00 272 ARG A CA 1
ATOM 3745 C C . ARG A 1 271 ? 30.021 -3.167 -13.605 1.00 15.44 272 ARG A C 1
ATOM 3746 O O . ARG A 1 271 ? 29.810 -3.598 -14.751 1.00 15.21 272 ARG A O 1
ATOM 3767 N N . GLU A 1 272 ? 29.443 -3.682 -12.527 1.00 15.87 273 GLU A N 1
ATOM 3768 C CA . GLU A 1 272 ? 28.503 -4.787 -12.616 1.00 17.22 273 GLU A CA 1
ATOM 3769 C C . GLU A 1 272 ? 27.287 -4.380 -13.437 1.00 17.21 273 GLU A C 1
ATOM 3770 O O . GLU A 1 272 ? 26.816 -5.146 -14.299 1.00 17.88 273 GLU A O 1
ATOM 3782 N N . LYS A 1 273 ? 26.792 -3.168 -13.214 1.00 16.63 274 LYS A N 1
ATOM 3783 C CA . LYS A 1 273 ? 25.593 -2.717 -13.908 1.00 16.92 274 LYS A CA 1
ATOM 3784 C C . LYS A 1 273 ? 25.871 -2.423 -15.380 1.00 16.14 274 LYS A C 1
ATOM 3785 O O . LYS A 1 273 ? 25.014 -2.674 -16.221 1.00 17.15 274 LYS A O 1
ATOM 3804 N N . GLN A 1 274 ? 27.057 -1.895 -15.674 1.00 15.06 275 GLN A N 1
ATOM 3805 C CA . GLN A 1 274 ? 27.441 -1.574 -17.043 1.00 14.61 275 GLN A CA 1
ATOM 3806 C C . GLN A 1 274 ? 27.621 -2.862 -17.851 1.00 16.31 275 GLN A C 1
ATOM 3807 O O . GLN A 1 274 ? 27.220 -2.958 -19.021 1.00 15.30 275 GLN A O 1
ATOM 3821 N N . LEU A 1 275 ? 28.238 -3.854 -17.235 1.00 16.76 276 LEU A N 1
ATOM 3822 C CA . LEU A 1 275 ? 28.411 -5.144 -17.904 1.00 16.49 276 LEU A CA 1
ATOM 3823 C C . LEU A 1 275 ? 27.061 -5.771 -18.210 1.00 19.10 276 LEU A C 1
ATOM 3824 O O . LEU A 1 275 ? 26.865 -6.352 -19.273 1.00 18.33 276 LEU A O 1
ATOM 3840 N N . ALA A 1 276 ? 26.127 -5.685 -17.271 1.00 18.30 277 ALA A N 1
ATOM 3841 C CA . ALA A 1 276 ? 24.797 -6.240 -17.490 1.00 19.76 277 ALA A CA 1
ATOM 3842 C C . ALA A 1 276 ? 24.120 -5.536 -18.677 1.00 20.39 277 ALA A C 1
ATOM 3843 O O . ALA A 1 276 ? 23.493 -6.177 -19.528 1.00 22.88 277 ALA A O 1
ATOM 3850 N N . LYS A 1 277 ? 24.242 -4.214 -18.735 1.00 17.80 278 LYS A N 1
ATOM 3851 C CA . LYS A 1 277 ? 23.667 -3.473 -19.846 1.00 18.63 278 LYS A CA 1
ATOM 3852 C C . LYS A 1 277 ? 24.282 -3.930 -21.161 1.00 21.22 278 LYS A C 1
ATOM 3853 O O . LYS A 1 277 ? 23.593 -4.124 -22.162 1.00 19.22 278 LYS A O 1
ATOM 3872 N N . GLU A 1 278 ? 25.591 -4.107 -21.150 1.00 18.09 279 GLU A N 1
ATOM 3873 C CA . GLU A 1 278 ? 26.308 -4.514 -22.339 1.00 24.69 279 GLU A CA 1
ATOM 3874 C C . GLU A 1 278 ? 25.781 -5.838 -22.885 1.00 29.80 279 GLU A C 1
ATOM 3875 O O . GLU A 1 278 ? 25.642 -6.017 -24.096 1.00 27.44 279 GLU A O 1
ATOM 3887 N N . GLN A 1 279 ? 25.469 -6.763 -21.988 1.00 24.44 280 GLN A N 1
ATOM 3888 C CA . GLN A 1 279 ? 24.894 -8.049 -22.384 1.00 28.08 280 GLN A CA 1
ATOM 3889 C C . GLN A 1 279 ? 23.466 -7.931 -22.926 1.00 29.99 280 GLN A C 1
ATOM 3890 O O . GLN A 1 279 ? 23.125 -8.526 -23.934 1.00 43.14 280 GLN A O 1
ATOM 3904 N N . GLU A 1 280 ? 22.622 -7.178 -22.240 1.00 22.13 281 GLU A N 1
ATOM 3905 C CA . GLU A 1 280 ? 21.210 -7.190 -22.562 1.00 25.11 281 GLU A CA 1
ATOM 3906 C C . GLU A 1 280 ? 20.843 -6.311 -23.757 1.00 26.89 281 GLU A C 1
ATOM 3907 O O . GLU A 1 280 ? 19.808 -6.521 -24.382 1.00 25.59 281 GLU A O 1
ATOM 3919 N N . LEU A 1 281 ? 21.687 -5.346 -24.104 1.00 26.17 282 LEU A N 1
ATOM 3920 C CA . LEU A 1 281 ? 21.268 -4.326 -25.059 1.00 26.71 282 LEU A CA 1
ATOM 3921 C C . LEU A 1 281 ? 21.419 -4.693 -26.524 1.00 28.18 282 LEU A C 1
ATOM 3922 O O . LEU A 1 281 ? 20.861 -4.002 -27.381 1.00 25.54 282 LEU A O 1
ATOM 3938 N N . VAL A 1 282 ? 22.169 -5.751 -26.827 1.00 23.26 283 VAL A N 1
ATOM 3939 C CA . VAL A 1 282 ? 22.265 -6.231 -28.194 1.00 24.14 283 VAL A CA 1
ATOM 3940 C C . VAL A 1 282 ? 20.874 -6.527 -28.733 1.00 25.10 283 VAL A C 1
ATOM 3941 O O . VAL A 1 282 ? 20.512 -6.087 -29.829 1.00 26.32 283 VAL A O 1
ATOM 3954 N N . SER A 1 283 ? 20.076 -7.262 -27.967 1.00 27.68 284 SER A N 1
ATOM 3955 C CA . SER A 1 283 ? 18.743 -7.616 -28.429 1.00 27.64 284 SER A CA 1
ATOM 3956 C C . SER A 1 283 ? 17.863 -6.368 -28.558 1.00 25.17 284 SER A C 1
ATOM 3957 O O . SER A 1 283 ? 17.069 -6.260 -29.489 1.00 27.67 284 SER A O 1
ATOM 3965 N N . PHE A 1 284 ? 18.019 -5.417 -27.639 1.00 28.88 285 PHE A N 1
ATOM 3966 C CA . PHE A 1 284 ? 17.234 -4.189 -27.704 1.00 26.82 285 PHE A CA 1
ATOM 3967 C C . PHE A 1 284 ? 17.544 -3.435 -28.992 1.00 27.40 285 PHE A C 1
ATOM 3968 O O . PHE A 1 284 ? 16.651 -3.005 -29.716 1.00 29.89 285 PHE A O 1
ATOM 3985 N N . LEU A 1 285 ? 18.828 -3.276 -29.271 1.00 24.71 286 LEU A N 1
ATOM 3986 C CA . LEU A 1 285 ? 19.274 -2.603 -30.490 1.00 23.48 286 LEU A CA 1
ATOM 3987 C C . LEU A 1 285 ? 18.765 -3.296 -31.754 1.00 27.28 286 LEU A C 1
ATOM 3988 O O . LEU A 1 285 ? 18.286 -2.647 -32.699 1.00 26.89 286 LEU A O 1
ATOM 4004 N N . GLU A 1 286 ? 18.839 -4.621 -31.778 1.00 27.01 287 GLU A N 1
ATOM 4005 C CA . GLU A 1 286 ? 18.355 -5.361 -32.933 1.00 27.75 287 GLU A CA 1
ATOM 4006 C C . GLU A 1 286 ? 16.852 -5.174 -33.087 1.00 31.47 287 GLU A C 1
ATOM 4007 O O . GLU A 1 286 ? 16.339 -5.069 -34.201 1.00 32.07 287 GLU A O 1
ATOM 4019 N N . GLU A 1 287 ? 16.145 -5.105 -31.964 1.00 29.23 288 GLU A N 1
ATOM 4020 C CA . GLU A 1 287 ? 14.708 -4.845 -32.004 1.00 31.48 288 GLU A CA 1
ATOM 4021 C C . GLU A 1 287 ? 14.405 -3.461 -32.589 1.00 35.27 288 GLU A C 1
ATOM 4022 O O . GLU A 1 287 ? 13.337 -3.253 -33.166 1.00 37.71 288 GLU A O 1
ATOM 4034 N N . GLN A 1 288 ? 15.345 -2.528 -32.466 1.00 38.47 289 GLN A N 1
ATOM 4035 C CA . GLN A 1 288 ? 15.192 -1.201 -33.062 1.00 39.62 289 GLN A CA 1
ATOM 4036 C C . GLN A 1 288 ? 15.591 -1.200 -34.529 1.00 35.91 289 GLN A C 1
ATOM 4037 O O . GLN A 1 288 ? 15.631 -0.150 -35.161 1.00 47.84 289 GLN A O 1
ATOM 4051 N N . GLY A 1 289 ? 15.916 -2.372 -35.061 1.00 30.53 290 GLY A N 1
ATOM 4052 C CA . GLY A 1 289 ? 16.313 -2.493 -36.456 1.00 33.75 290 GLY A CA 1
ATOM 4053 C C . GLY A 1 289 ? 17.804 -2.316 -36.726 1.00 36.34 290 GLY A C 1
ATOM 4054 O O . GLY A 1 289 ? 18.225 -2.294 -37.880 1.00 34.99 290 GLY A O 1
ATOM 4075 N N A GLU A 1 291 ? 21.621 -3.448 -37.139 0.49 24.43 292 GLU A N 1
ATOM 4076 N N B GLU A 1 291 ? 21.549 -3.501 -37.226 0.51 23.99 292 GLU A N 1
ATOM 4077 C CA A GLU A 1 291 ? 22.356 -4.631 -37.554 0.49 22.47 292 GLU A CA 1
ATOM 4078 C CA B GLU A 1 291 ? 22.294 -4.724 -37.516 0.51 21.01 292 GLU A CA 1
ATOM 4079 C C A GLU A 1 291 ? 23.654 -4.719 -36.747 0.49 20.68 292 GLU A C 1
ATOM 4080 C C B GLU A 1 291 ? 23.574 -4.696 -36.689 0.51 20.64 292 GLU A C 1
ATOM 4081 O O A GLU A 1 291 ? 24.517 -3.852 -36.875 0.49 20.24 292 GLU A O 1
ATOM 4082 O O B GLU A 1 291 ? 24.338 -3.733 -36.747 0.51 18.82 292 GLU A O 1
ATOM 4105 N N . ILE A 1 292 ? 23.788 -5.758 -35.923 1.00 21.12 293 ILE A N 1
ATOM 4106 C CA . ILE A 1 292 ? 24.915 -5.863 -34.990 1.00 18.66 293 ILE A CA 1
ATOM 4107 C C . ILE A 1 292 ? 25.685 -7.141 -35.286 1.00 22.09 293 ILE A C 1
ATOM 4108 O O . ILE A 1 292 ? 25.146 -8.235 -35.145 1.00 22.02 293 ILE A O 1
ATOM 4125 N N . TYR A 1 293 ? 26.933 -7.013 -35.720 1.00 19.37 294 TYR A N 1
ATOM 4126 C CA . TYR A 1 293 ? 27.659 -8.171 -36.237 1.00 17.30 294 TYR A CA 1
ATOM 4127 C C . TYR A 1 293 ? 29.154 -7.966 -36.073 1.00 16.76 294 TYR A C 1
ATOM 4128 O O . TYR A 1 293 ? 29.633 -6.832 -35.990 1.00 16.92 294 TYR A O 1
ATOM 4146 N N . ALA A 1 294 ? 29.907 -9.062 -36.024 1.00 16.91 295 ALA A N 1
ATOM 4147 C CA . ALA A 1 294 ? 31.348 -8.983 -35.850 1.00 16.42 295 ALA A CA 1
ATOM 4148 C C . ALA A 1 294 ? 32.073 -8.970 -37.202 1.00 16.17 295 ALA A C 1
ATOM 4149 O O . ALA A 1 294 ? 31.661 -9.680 -38.118 1.00 16.71 295 ALA A O 1
ATOM 4156 N N . PRO A 1 295 ? 33.164 -8.204 -37.291 1.00 15.74 296 PRO A N 1
ATOM 4157 C CA . PRO A 1 295 ? 34.094 -8.280 -38.411 1.00 15.35 296 PRO A CA 1
ATOM 4158 C C . PRO A 1 295 ? 35.109 -9.396 -38.169 1.00 15.70 296 PRO A C 1
ATOM 4159 O O . PRO A 1 295 ? 34.959 -10.198 -37.247 1.00 16.46 296 PRO A O 1
ATOM 4170 N N . ASP A 1 296 ? 36.139 -9.444 -38.994 1.00 15.80 297 ASP A N 1
ATOM 4171 C CA . ASP A 1 296 ? 37.238 -10.368 -38.794 1.00 15.95 297 ASP A CA 1
ATOM 4172 C C . ASP A 1 296 ? 38.154 -9.782 -37.743 1.00 18.03 297 ASP A C 1
ATOM 4173 O O . ASP A 1 296 ? 38.982 -8.928 -38.037 1.00 17.12 297 ASP A O 1
ATOM 4182 N N . LEU A 1 297 ? 38.010 -10.236 -36.507 1.00 16.78 298 LEU A N 1
ATOM 4183 C CA . LEU A 1 297 ? 38.744 -9.625 -35.402 1.00 17.50 298 LEU A CA 1
ATOM 4184 C C . LEU A 1 297 ? 40.251 -9.892 -35.454 1.00 20.30 298 LEU A C 1
ATOM 4185 O O . LEU A 1 297 ? 41.034 -9.065 -34.984 1.00 18.54 298 LEU A O 1
ATOM 4201 N N . ASP A 1 298 ? 40.662 -11.025 -36.022 1.00 20.99 299 ASP A N 1
ATOM 4202 C CA . ASP A 1 298 ? 42.086 -11.289 -36.187 1.00 20.68 299 ASP A CA 1
ATOM 4203 C C . ASP A 1 298 ? 42.674 -10.242 -37.102 1.00 21.04 299 ASP A C 1
ATOM 4204 O O . ASP A 1 298 ? 43.758 -9.707 -36.843 1.00 21.60 299 ASP A O 1
ATOM 4213 N N . ALA A 1 299 ? 41.968 -9.969 -38.206 1.00 18.15 300 ALA A N 1
ATOM 4214 C CA . ALA A 1 299 ? 42.442 -8.985 -39.165 1.00 16.86 300 ALA A CA 1
ATOM 4215 C C . ALA A 1 299 ? 42.526 -7.583 -38.556 1.00 14.74 300 ALA A C 1
ATOM 4216 O O . ALA A 1 299 ? 43.486 -6.853 -38.800 1.00 16.79 300 ALA A O 1
ATOM 4223 N N . PHE A 1 300 ? 41.498 -7.185 -37.816 1.00 14.83 301 PHE A N 1
ATOM 4224 C CA . PHE A 1 300 ? 41.522 -5.896 -37.118 1.00 14.73 301 PHE A CA 1
ATOM 4225 C C . PHE A 1 300 ? 42.652 -5.807 -36.095 1.00 14.94 301 PHE A C 1
ATOM 4226 O O . PHE A 1 300 ? 43.387 -4.814 -36.056 1.00 14.07 301 PHE A O 1
ATOM 4243 N N . ARG A 1 301 ? 42.793 -6.830 -35.261 1.00 16.68 302 ARG A N 1
ATOM 4244 C CA . ARG A 1 301 ? 43.817 -6.806 -34.208 1.00 16.16 302 ARG A CA 1
ATOM 4245 C C . ARG A 1 301 ? 45.210 -6.704 -34.794 1.00 16.04 302 ARG A C 1
ATOM 4246 O O . ARG A 1 301 ? 46.046 -5.924 -34.327 1.00 16.96 302 ARG A O 1
ATOM 4267 N N . THR A 1 302 ? 45.456 -7.490 -35.842 1.00 17.81 303 THR A N 1
ATOM 4268 C CA . THR A 1 302 ? 46.757 -7.504 -36.484 1.00 15.97 303 THR A CA 1
ATOM 4269 C C . THR A 1 302 ? 47.076 -6.157 -37.093 1.00 16.53 303 THR A C 1
ATOM 4270 O O . THR A 1 302 ? 48.183 -5.627 -36.943 1.00 19.53 303 THR A O 1
ATOM 4281 N N . HIS A 1 303 ? 46.104 -5.590 -37.787 1.00 15.51 304 HIS A N 1
ATOM 4282 C CA . HIS A 1 303 ? 46.294 -4.291 -38.404 1.00 15.42 304 HIS A CA 1
ATOM 4283 C C . HIS A 1 303 ? 46.564 -3.202 -37.368 1.00 15.94 304 HIS A C 1
ATOM 4284 O O . HIS A 1 303 ? 47.473 -2.385 -37.516 1.00 14.80 304 HIS A O 1
ATOM 4299 N N . VAL A 1 304 ? 45.768 -3.195 -36.303 1.00 14.51 305 VAL A N 1
ATOM 4300 C CA . VAL A 1 304 ? 45.893 -2.146 -35.296 1.00 13.23 305 VAL A CA 1
ATOM 4301 C C . VAL A 1 304 ? 47.230 -2.232 -34.570 1.00 12.68 305 VAL A C 1
ATOM 4302 O O . VAL A 1 304 ? 47.866 -1.220 -34.314 1.00 16.45 305 VAL A O 1
ATOM 4315 N N . GLN A 1 305 ? 47.680 -3.444 -34.275 1.00 15.31 306 GLN A N 1
ATOM 4316 C CA . GLN A 1 305 ? 48.972 -3.641 -33.644 1.00 17.90 306 GLN A CA 1
ATOM 4317 C C . GLN A 1 305 ? 50.067 -3.044 -34.513 1.00 18.39 306 GLN A C 1
ATOM 4318 O O . GLN A 1 305 ? 50.952 -2.340 -34.033 1.00 16.57 306 GLN A O 1
ATOM 4332 N N . GLU A 1 306 ? 50.011 -3.326 -35.806 1.00 17.57 307 GLU A N 1
ATOM 4333 C CA . GLU A 1 306 ? 51.061 -2.833 -36.690 1.00 14.60 307 GLU A CA 1
ATOM 4334 C C . GLU A 1 306 ? 50.988 -1.328 -36.864 1.00 17.95 307 GLU A C 1
ATOM 4335 O O . GLU A 1 306 ? 52.000 -0.693 -37.165 1.00 20.40 307 GLU A O 1
ATOM 4347 N N . GLN A 1 307 ? 49.799 -0.745 -36.705 1.00 15.38 308 GLN A N 1
ATOM 4348 C CA . GLN A 1 307 ? 49.688 0.707 -36.721 1.00 14.26 308 GLN A CA 1
ATOM 4349 C C . GLN A 1 307 ? 50.442 1.336 -35.553 1.00 16.82 308 GLN A C 1
ATOM 4350 O O . GLN A 1 307 ? 51.018 2.410 -35.686 1.00 17.03 308 GLN A O 1
ATOM 4364 N N . TYR A 1 308 ? 50.426 0.700 -34.384 1.00 16.49 309 TYR A N 1
ATOM 4365 C CA . TYR A 1 308 ? 51.117 1.276 -33.244 1.00 14.04 309 TYR A CA 1
ATOM 4366 C C . TYR A 1 308 ? 52.627 1.154 -33.330 1.00 16.26 309 TYR A C 1
ATOM 4367 O O . TYR A 1 308 ? 53.344 1.991 -32.784 1.00 17.41 309 TYR A O 1
ATOM 4385 N N . VAL A 1 309 ? 53.120 0.108 -33.990 1.00 20.85 310 VAL A N 1
ATOM 4386 C CA . VAL A 1 309 ? 54.557 -0.014 -34.197 1.00 21.94 310 VAL A CA 1
ATOM 4387 C C . VAL A 1 309 ? 55.067 1.205 -34.956 1.00 22.50 310 VAL A C 1
ATOM 4388 O O . VAL A 1 309 ? 54.550 1.526 -36.024 1.00 22.70 310 VAL A O 1
ATOM 4401 N N . GLY A 1 310 ? 56.081 1.874 -34.414 1.00 22.94 311 GLY A N 1
ATOM 4402 C CA . GLY A 1 310 ? 56.639 3.057 -35.040 1.00 23.64 311 GLY A CA 1
ATOM 4403 C C . GLY A 1 310 ? 55.982 4.369 -34.635 1.00 22.95 311 GLY A C 1
ATOM 4404 O O . GLY A 1 310 ? 56.436 5.437 -35.042 1.00 25.47 311 GLY A O 1
ATOM 4408 N N . SER A 1 311 ? 54.934 4.297 -33.816 1.00 21.82 312 SER A N 1
ATOM 4409 C CA . SER A 1 311 ? 54.171 5.484 -33.466 1.00 22.79 312 SER A CA 1
ATOM 4410 C C . SER A 1 311 ? 54.780 6.204 -32.270 1.00 28.55 312 SER A C 1
ATOM 4411 O O . SER A 1 311 ? 55.518 5.612 -31.489 1.00 22.37 312 SER A O 1
ATOM 4419 N N . GLU A 1 312 ? 54.447 7.480 -32.122 1.00 26.62 313 GLU A N 1
ATOM 4420 C CA . GLU A 1 312 ? 54.862 8.242 -30.952 1.00 26.14 313 GLU A CA 1
ATOM 4421 C C . GLU A 1 312 ? 54.333 7.588 -29.676 1.00 24.78 313 GLU A C 1
ATOM 4422 O O . GLU A 1 312 ? 54.985 7.619 -28.630 1.00 23.79 313 GLU A O 1
ATOM 4434 N N . PHE A 1 313 ? 53.156 6.984 -29.760 1.00 21.79 314 PHE A N 1
ATOM 4435 C CA . PHE A 1 313 ? 52.548 6.389 -28.571 1.00 21.39 314 PHE A CA 1
ATOM 4436 C C . PHE A 1 313 ? 53.373 5.211 -28.066 1.00 21.94 314 PHE A C 1
ATOM 4437 O O . PHE A 1 313 ? 53.682 5.110 -26.864 1.00 23.43 314 PHE A O 1
ATOM 4454 N N . ALA A 1 314 ? 53.757 4.337 -28.986 1.00 20.53 315 ALA A N 1
ATOM 4455 C CA . ALA A 1 314 ? 54.592 3.204 -28.641 1.00 21.19 315 ALA A CA 1
ATOM 4456 C C . ALA A 1 314 ? 55.894 3.651 -27.984 1.00 24.17 315 ALA A C 1
ATOM 4457 O O . ALA A 1 314 ? 56.367 3.003 -27.034 1.00 23.27 315 ALA A O 1
ATOM 4464 N N . ALA A 1 315 ? 56.486 4.743 -28.473 1.00 21.72 316 ALA A N 1
ATOM 4465 C CA . ALA A 1 315 ? 57.770 5.190 -27.938 1.00 22.94 316 ALA A CA 1
ATOM 4466 C C . ALA A 1 315 ? 57.631 5.734 -26.511 1.00 24.42 316 ALA A C 1
ATOM 4467 O O . ALA A 1 315 ? 58.623 5.834 -25.795 1.00 27.63 316 ALA A O 1
ATOM 4474 N N . SER A 1 316 ? 56.417 6.104 -26.121 1.00 24.36 317 SER A N 1
ATOM 4475 C CA . SER A 1 316 ? 56.192 6.687 -24.789 1.00 22.15 317 SER A CA 1
ATOM 4476 C C . SER A 1 316 ? 55.983 5.639 -23.698 1.00 22.90 317 SER A C 1
ATOM 4477 O O . SER A 1 316 ? 55.975 5.976 -22.518 1.00 24.02 317 SER A O 1
ATOM 4485 N N . TRP A 1 317 ? 55.821 4.379 -24.067 1.00 22.20 318 TRP A N 1
ATOM 4486 C CA . TRP A 1 317 ? 55.483 3.363 -23.072 1.00 23.35 318 TRP A CA 1
ATOM 4487 C C . TRP A 1 317 ? 56.732 2.955 -22.303 1.00 23.83 318 TRP A C 1
ATOM 4488 O O . TRP A 1 317 ? 57.742 2.571 -22.897 1.00 25.57 318 TRP A O 1
ATOM 4509 N N . PRO A 1 318 ? 56.676 3.059 -20.966 1.00 24.46 319 PRO A N 1
ATOM 4510 C CA . PRO A 1 318 ? 57.844 2.708 -20.162 1.00 27.27 319 PRO A CA 1
ATOM 4511 C C . PRO A 1 318 ? 58.200 1.239 -20.332 1.00 27.27 319 PRO A C 1
ATOM 4512 O O . PRO A 1 318 ? 57.321 0.396 -20.555 1.00 27.51 319 PRO A O 1
ATOM 4523 N N A GLU A 1 319 ? 59.494 0.955 -20.239 0.64 32.72 320 GLU A N 1
ATOM 4524 N N B GLU A 1 319 ? 59.492 0.945 -20.225 0.36 33.43 320 GLU A N 1
ATOM 4525 C CA A GLU A 1 319 ? 60.059 -0.382 -20.419 0.64 34.78 320 GLU A CA 1
ATOM 4526 C CA B GLU A 1 319 ? 60.018 -0.395 -20.465 0.36 34.40 320 GLU A CA 1
ATOM 4527 C C A GLU A 1 319 ? 59.350 -1.466 -19.609 0.64 32.45 320 GLU A C 1
ATOM 4528 C C B GLU A 1 319 ? 59.314 -1.449 -19.627 0.36 33.29 320 GLU A C 1
ATOM 4529 O O A GLU A 1 319 ? 59.173 -1.327 -18.399 0.64 33.93 320 GLU A O 1
ATOM 4530 O O B GLU A 1 319 ? 59.110 -1.277 -18.425 0.36 34.09 320 GLU A O 1
ATOM 4553 N N . GLY A 1 320 ? 58.945 -2.542 -20.283 1.00 36.05 321 GLY A N 1
ATOM 4554 C CA . GLY A 1 320 ? 58.376 -3.700 -19.615 1.00 32.95 321 GLY A CA 1
ATOM 4555 C C . GLY A 1 320 ? 56.915 -3.619 -19.202 1.00 26.59 321 GLY A C 1
ATOM 4556 O O . GLY A 1 320 ? 56.334 -4.626 -18.801 1.00 29.07 321 GLY A O 1
ATOM 4561 N N . VAL A 1 321 ? 56.302 -2.446 -19.296 1.00 26.44 322 VAL A N 1
ATOM 4562 C CA . VAL A 1 321 ? 54.954 -2.303 -18.768 1.00 24.55 322 VAL A CA 1
ATOM 4563 C C . VAL A 1 321 ? 53.922 -3.044 -19.617 1.00 22.49 322 VAL A C 1
ATOM 4564 O O . VAL A 1 321 ? 53.025 -3.702 -19.076 1.00 25.49 322 VAL A O 1
ATOM 4577 N N . LEU A 1 322 ? 54.048 -2.972 -20.940 1.00 22.57 323 LEU A N 1
ATOM 4578 C CA . LEU A 1 322 ? 53.101 -3.673 -21.807 1.00 22.75 323 LEU A CA 1
ATOM 4579 C C . LEU A 1 322 ? 53.135 -5.189 -21.566 1.00 20.44 323 LEU A C 1
ATOM 4580 O O . LEU A 1 322 ? 52.098 -5.853 -21.526 1.00 23.42 323 LEU A O 1
ATOM 4596 N N . ASP A 1 323 ? 54.324 -5.747 -21.411 1.00 23.27 324 ASP A N 1
ATOM 4597 C CA . ASP A 1 323 ? 54.426 -7.171 -21.137 1.00 22.99 324 ASP A 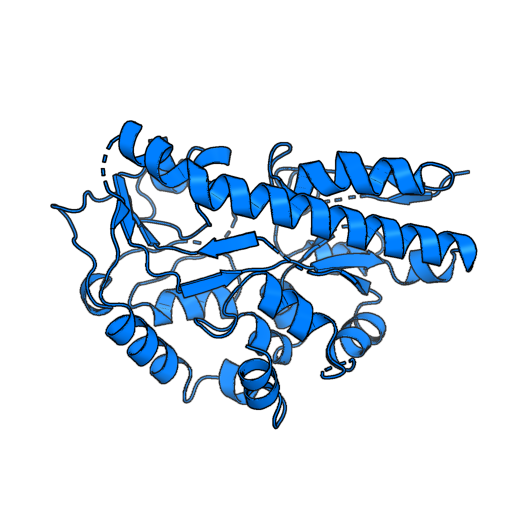CA 1
ATOM 4598 C C . ASP A 1 323 ? 53.772 -7.512 -19.806 1.00 23.43 324 ASP A C 1
ATOM 4599 O O . ASP A 1 323 ? 53.135 -8.557 -19.676 1.00 24.40 324 ASP A O 1
ATOM 4608 N N . LYS A 1 324 ? 53.931 -6.637 -18.817 1.00 24.82 325 LYS A N 1
ATOM 4609 C CA . LYS A 1 324 ? 53.301 -6.854 -17.518 1.00 26.18 325 LYS A CA 1
ATOM 4610 C C . LYS A 1 324 ? 51.779 -6.826 -17.644 1.00 22.36 325 LYS A C 1
ATOM 4611 O O . LYS A 1 324 ? 51.080 -7.671 -17.076 1.00 25.19 325 LYS A O 1
ATOM 4630 N N . ILE A 1 325 ? 51.262 -5.852 -18.388 1.00 22.69 326 ILE A N 1
ATOM 4631 C CA . ILE A 1 325 ? 49.826 -5.779 -18.623 1.00 20.11 326 ILE A CA 1
ATOM 4632 C C . ILE A 1 325 ? 49.346 -7.059 -19.302 1.00 20.03 326 ILE A C 1
ATOM 4633 O O . ILE A 1 325 ? 48.332 -7.644 -18.907 1.00 21.92 326 ILE A O 1
ATOM 4649 N N . ASN A 1 326 ? 50.061 -7.492 -20.333 1.00 20.45 327 ASN A N 1
ATOM 4650 C CA . ASN A 1 326 ? 49.652 -8.686 -21.064 1.00 21.35 327 ASN A CA 1
ATOM 4651 C C . ASN A 1 326 ? 49.583 -9.901 -20.146 1.00 25.10 327 ASN A C 1
ATOM 4652 O O . ASN A 1 326 ? 48.631 -10.677 -20.208 1.00 26.47 327 ASN A O 1
ATOM 4663 N N . ALA A 1 327 ? 50.576 -10.051 -19.272 1.00 27.97 328 ALA A N 1
ATOM 4664 C CA . ALA A 1 327 ? 50.626 -11.206 -18.383 1.00 29.04 328 ALA A CA 1
ATOM 4665 C C . ALA A 1 327 ? 49.501 -11.219 -17.344 1.00 26.11 328 ALA A C 1
ATOM 4666 O O . ALA A 1 327 ? 49.157 -12.283 -16.827 1.00 28.40 328 ALA A O 1
ATOM 4673 N N . LEU A 1 328 ? 48.934 -10.053 -17.035 1.00 22.04 329 LEU A N 1
ATOM 4674 C CA . LEU A 1 328 ? 47.819 -9.983 -16.094 1.00 21.05 329 LEU A CA 1
ATOM 4675 C C . LEU A 1 328 ? 46.489 -10.356 -16.733 1.00 20.28 329 LEU A C 1
ATOM 4676 O O . LEU A 1 328 ? 45.485 -10.491 -16.035 1.00 24.19 329 LEU A O 1
ATOM 4692 N N . GLY A 1 329 ? 46.475 -10.490 -18.056 1.00 21.21 330 GLY A N 1
ATOM 4693 C CA . GLY A 1 329 ? 45.274 -10.858 -18.787 1.00 30.60 330 GLY A CA 1
ATOM 4694 C C . GLY A 1 329 ? 45.254 -12.342 -19.116 1.00 38.02 330 GLY A C 1
ATOM 4695 O O . GLY A 1 329 ? 46.001 -13.106 -18.503 1.00 40.69 330 GLY A O 1
#

Organism: Roseobacter denitrificans (strain ATCC 33942 / OCh 114) (NCBI:txid375451)

Radius of gyration: 18.99 Å; Cα contacts (8 Å, |Δi|>4): 574; chains: 1; bounding box: 45×36×57 Å

Secondary structure (DSSP, 8-state):
-PEEE---SS-TTSHHHHHIIIIIHHHHTTTEEE----TTSSS-TT-HHHHHHHTS---EE-HHHHHTT-GGGGGGG-TT---SHHHHHHHHHS---HHHHHHHHHHSEEEEE---EEEEEEESS-TTT---SSGGGGTT-EE---SHHHHHHHHHTTSEE---GGGHHHHHHHTSSSEE---HHHHHHTTGGGS--EEEEEEEEEE--EEEEEHHHHHHS-HHHHHHHHHHHHHHHHHHHHHHHHHHHHHHHHHHHT--EE---HHHHHHHHHHHHTTSHHHHHSPTTHHHHHHHT-

Foldseek 3Di:
DAAEAEEDLADCPQLLNVLCVPQQQVLLVVRYHYYYDYNCPPHFPLCVLVCLLVVNHQYFAFLQSVCVPAVQSLLQVAWPQQDAPVLVQLLVPDVLVPSQVCCCVPRQKGQLGKAFFQWWKFFQDACVRFPAAALCSQAAAAEEDPGPSVQLLCVLSNHRYDYGPSCVQVCLQVVVGTTYIGALVCCVVVVVLVRHAETARLSTHRTMTTDMGRNVVLVPDDPVSNVSNSVSRHSSVVSSRVVSVVCNVPCVVVSVVSHYYYYHNNVNSVVSSVVSPVVDPSVVSHPPPSSVVSNVSD

CATH classification: 3.40.190.170

InterPro domains:
  IPR018389 TRAP transporter solute receptor DctP [PF03480] (47-309)
  IPR018389 TRAP transporter solute receptor DctP [PTHR33376] (5-310)
  IPR038404 TRAP transporter solute receptor DctP superfamily [G3DSA:3.40.190.170] (26-331)

Nearest PDB structures (foldseek):
  2xwk-assembly1_A  TM=9.106E-01  e=2.375E-25  Haemophilus influenzae
  4nq8-assembly2_B  TM=8.985E-01  e=1.689E-23  Bordetella bronchiseptica RB50
  2cex-assembly3_C  TM=7.967E-01  e=3.776E-24  Haemophilus influenzae
  4p47-assembly1_A  TM=8.412E-01  e=5.376E-21  Brucella anthropi ATCC 49188
  4oan-assembly2_B  TM=8.953E-01  e=4.051E-19  Rhodopseudomonas palustris HaA2

Sequence (298 aa):
DKITLRSTPASETDQRSVALAEVFAPAVAGFATYQPHYNASLIAQNSELEAIASSGDLESIASAQELAQFFPEFSIFATGYVHQSAEHQVAVFNDPLDPFKKTVEDELGIKLLSVYLGQRHVNLRQQTKEELTVTTPADLAGVNLRPGTDAWQFLGKALGANPTTPAFTEIYTALQTGSVDGQDNPLPTVVDAKFYEVTNQVALTGHLVDLNYIAFSKAVWDGLSPEQQEIVQTAADAAAQSGREKQLAKEQELVSFLEEQGEEIYAPDLDAFRTHVQEQYVGSEFAASWPEEGVLDKINALG